Protein 4YII (pdb70)

Nearest PDB structures (foldseek):
  5a31-assembly1_Q  TM=1.007E+00  e=1.420E-31  Homo sapiens
  4yii-assembly1_U  TM=1.007E+00  e=2.100E-31  Homo sapiens
  5l9u-assembly1_U  TM=1.007E+00  e=2.727E-31  Homo sapiens
  1i7k-assembly2_B  TM=9.992E-01  e=3.816E-28  Homo sapiens
  2e2c-assembly1_A-2  TM=9.955E-01  e=8.834E-24  Spisula solidissima

CATH classification: 1.10.10.10

GO terms:
  GO:0005680 anaphase-promoting complex (C, IDA)
  GO:0141198 protein branched polyubiquitination (P, IDA)
  GO:0031145 anaphase-promoting complex-dependent catabolic process (P, IDA)
  GO:0070936 protein K48-linked ubiquitination (P, IDA)
  GO:0070979 protein K11-linked ubiquitination (P, IDA)
  GO:0005515 protein binding (F, IPI)
  GO:0005654 nucleoplasm (C, TAS)
  GO:0005829 cytosol (C, TAS)
  GO:0005654 nucleoplasm (C, IDA)

Structure (mmCIF, N/CA/C/O backbone):
data_4YII
#
_entry.id   4YII
#
_cell.length_a   133.113
_cell.length_b   33.188
_cell.length_c   51.963
_cell.angle_alpha   90.00
_cell.angle_beta   100.12
_cell.angle_gamma   90.00
#
_symmetry.space_group_name_H-M   'C 1 2 1'
#
loop_
_entity.id
_entity.type
_entity.pdbx_description
1 polymer 'Ubiquitin-conjugating enzyme E2 C'
2 polymer 'Anaphase-promoting complex subunit 2'
3 water water
#
loop_
_atom_site.group_PDB
_atom_site.id
_atom_site.type_symbol
_atom_site.label_atom_id
_atom_site.label_alt_id
_atom_site.label_comp_id
_atom_site.label_asym_id
_atom_site.label_entity_id
_atom_site.label_seq_id
_atom_site.pdbx_PDB_ins_code
_atom_site.Cartn_x
_atom_site.Cartn_y
_atom_site.Cartn_z
_atom_site.occupancy
_atom_site.B_iso_or_equiv
_atom_site.auth_seq_id
_atom_site.auth_comp_id
_atom_site.auth_asym_id
_atom_site.auth_atom_id
_atom_site.pdbx_PDB_model_num
ATOM 1 N N . GLY A 1 5 ? 30.592 11.307 -11.392 1.00 54.98 29 GLY U N 1
ATOM 2 C CA . GLY A 1 5 ? 30.969 12.108 -10.229 1.00 56.96 29 GLY U CA 1
ATOM 3 C C . GLY A 1 5 ? 31.483 11.316 -9.032 1.00 55.74 29 GLY U C 1
ATOM 4 O O . GLY A 1 5 ? 31.172 10.136 -8.888 1.00 53.45 29 GLY U O 1
ATOM 5 N N . PRO A 1 6 ? 32.283 11.957 -8.162 1.00 59.61 30 PRO U N 1
ATOM 6 C CA . PRO A 1 6 ? 32.872 11.336 -6.959 1.00 59.25 30 PRO U CA 1
ATOM 7 C C . PRO A 1 6 ? 31.839 10.983 -5.880 1.00 61.23 30 PRO U C 1
ATOM 8 O O . PRO A 1 6 ? 31.967 9.976 -5.157 1.00 56.32 30 PRO U O 1
ATOM 12 N N . VAL A 1 7 ? 30.826 11.832 -5.765 1.00 51.33 31 VAL U N 1
ATOM 13 C CA . VAL A 1 7 ? 29.784 11.619 -4.793 1.00 54.84 31 VAL U CA 1
ATOM 14 C C . VAL A 1 7 ? 28.893 10.495 -5.288 1.00 51.76 31 VAL U C 1
ATOM 15 O O . VAL A 1 7 ? 28.513 9.619 -4.524 1.00 47.97 31 VAL U O 1
ATOM 19 N N . GLY A 1 8 ? 28.589 10.500 -6.580 1.00 50.77 32 GLY U N 1
ATOM 20 C CA . GLY A 1 8 ? 27.839 9.406 -7.173 1.00 49.84 32 GLY U CA 1
ATOM 21 C C . GLY A 1 8 ? 28.601 8.088 -7.077 1.00 45.15 32 GLY U C 1
ATOM 22 O O . GLY A 1 8 ? 27.993 7.045 -6.848 1.00 38.93 32 GLY U O 1
ATOM 23 N N . LYS A 1 9 ? 29.923 8.135 -7.234 1.00 40.71 33 LYS U N 1
ATOM 24 C CA . LYS A 1 9 ? 30.766 6.939 -7.089 1.00 44.45 33 LYS U CA 1
ATOM 25 C C . LYS A 1 9 ? 30.659 6.377 -5.678 1.00 38.46 33 LYS U C 1
ATOM 26 O O . LYS A 1 9 ? 30.399 5.177 -5.474 1.00 34.95 33 LYS U O 1
ATOM 32 N N . ARG A 1 10 ? 30.880 7.267 -4.713 1.00 38.80 34 ARG U N 1
ATOM 33 C CA . ARG A 1 10 ? 30.643 6.980 -3.308 1.00 33.01 34 ARG U CA 1
ATOM 34 C C . ARG A 1 10 ? 29.264 6.344 -3.023 1.00 26.43 34 ARG U C 1
ATOM 35 O O . ARG A 1 10 ? 29.166 5.387 -2.267 1.00 30.82 34 ARG U O 1
ATOM 43 N N . LEU A 1 11 ? 28.205 6.868 -3.609 1.00 29.86 35 LEU U N 1
ATOM 44 C CA . LEU A 1 11 ? 26.865 6.340 -3.314 1.00 33.80 35 LEU U CA 1
ATOM 45 C C . LEU A 1 11 ? 26.642 4.986 -3.986 1.00 32.28 35 LEU U C 1
ATOM 46 O O . LEU A 1 11 ? 25.932 4.116 -3.473 1.00 28.01 35 LEU U O 1
ATOM 51 N N . GLN A 1 12 ? 27.265 4.793 -5.149 1.00 31.58 36 GLN U N 1
ATOM 52 C CA . GLN A 1 12 ? 27.277 3.474 -5.783 1.00 29.06 36 GLN U CA 1
ATOM 53 C C . GLN A 1 12 ? 27.948 2.421 -4.892 1.00 23.85 36 GLN U C 1
ATOM 54 O O . GLN A 1 12 ? 27.507 1.260 -4.793 1.00 26.32 36 GLN U O 1
ATOM 60 N N . GLN A 1 13 ? 29.064 2.829 -4.280 1.00 26.91 37 GLN U N 1
ATOM 61 C CA . GLN A 1 13 ? 29.772 1.956 -3.359 1.00 25.52 37 GLN U CA 1
ATOM 62 C C . GLN A 1 13 ? 28.960 1.691 -2.079 1.00 29.54 37 GLN U C 1
ATOM 63 O O . GLN A 1 13 ? 28.907 0.562 -1.616 1.00 31.22 37 GLN U O 1
ATOM 69 N N . GLU A 1 14 ? 28.34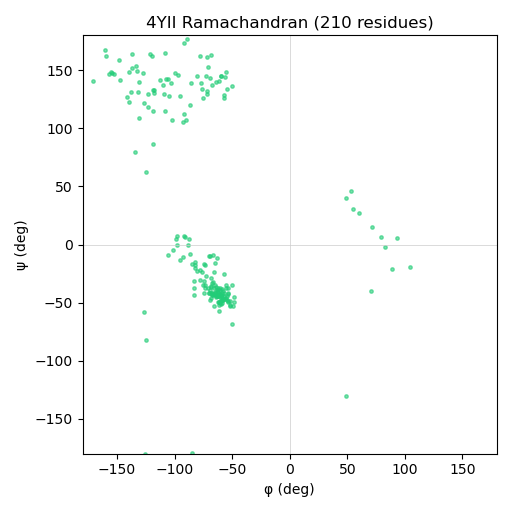6 2.727 -1.507 1.00 27.69 38 GLU U N 1
ATOM 70 C CA . GLU A 1 14 ? 27.458 2.536 -0.341 1.00 29.07 38 GLU U CA 1
ATOM 71 C C . GLU A 1 14 ? 26.312 1.553 -0.662 1.00 30.54 38 GLU U C 1
ATOM 72 O O . GLU A 1 14 ? 25.951 0.697 0.167 1.00 27.45 38 GLU U O 1
ATOM 78 N N . LEU A 1 15 ? 25.746 1.693 -1.857 1.00 26.33 39 LEU U N 1
ATOM 79 C CA . LEU A 1 15 ? 24.704 0.750 -2.290 1.00 28.77 39 LEU U CA 1
ATOM 80 C C . LEU A 1 15 ? 25.220 -0.692 -2.334 1.00 27.52 39 LEU U C 1
ATOM 81 O O . LEU A 1 15 ? 24.583 -1.609 -1.786 1.00 25.37 39 LEU U O 1
ATOM 86 N N . MET A 1 16 ? 26.357 -0.893 -3.014 1.00 25.97 40 MET U N 1
ATOM 87 C CA . MET A 1 16 ? 26.917 -2.242 -3.066 1.00 28.87 40 MET U CA 1
ATOM 88 C C . MET A 1 16 ? 27.247 -2.823 -1.699 1.00 29.69 40 MET U C 1
ATOM 89 O O . MET A 1 16 ? 26.957 -3.979 -1.450 1.00 29.14 40 MET U O 1
ATOM 94 N N . THR A 1 17 ? 27.877 -2.025 -0.829 1.00 27.06 41 THR U N 1
ATOM 95 C CA . THR A 1 17 ? 28.122 -2.433 0.546 1.00 30.48 41 THR U CA 1
ATOM 96 C C . THR A 1 17 ? 26.831 -2.878 1.261 1.00 29.31 41 THR U C 1
ATOM 97 O O . THR A 1 17 ? 26.767 -3.960 1.867 1.00 28.74 41 THR U O 1
ATOM 101 N N . LEU A 1 18 ? 25.786 -2.062 1.168 1.00 27.83 42 LEU U N 1
ATOM 102 C CA . LEU A 1 18 ? 24.519 -2.470 1.763 1.00 28.22 42 LEU U CA 1
ATOM 103 C C . LEU A 1 18 ? 23.965 -3.780 1.154 1.00 29.34 42 LEU U C 1
ATOM 104 O O . LEU A 1 18 ? 23.440 -4.641 1.873 1.00 31.24 42 LEU U O 1
ATOM 109 N N . MET A 1 19 ? 24.044 -3.921 -0.164 1.00 28.15 43 MET U N 1
ATOM 110 C CA . MET A 1 19 ? 23.566 -5.129 -0.844 1.00 28.64 43 MET U CA 1
ATOM 111 C C . MET A 1 19 ? 24.315 -6.369 -0.368 1.00 36.91 43 MET U C 1
ATOM 112 O O . MET A 1 19 ? 23.710 -7.435 -0.189 1.00 34.54 43 MET U O 1
ATOM 117 N N . MET A 1 20 ? 25.626 -6.219 -0.153 1.00 33.46 44 MET U N 1
ATOM 118 C CA . MET A 1 20 ? 26.456 -7.354 0.234 1.00 36.19 44 MET U CA 1
ATOM 119 C C . MET A 1 20 ? 26.380 -7.644 1.727 1.00 38.51 44 MET U C 1
ATOM 120 O O . MET A 1 20 ? 26.826 -8.702 2.170 1.00 41.09 44 MET U O 1
ATOM 125 N N . SER A 1 21 ? 25.861 -6.708 2.516 1.00 38.86 45 SER U N 1
ATOM 126 C CA . SER A 1 21 ? 25.979 -6.859 3.982 1.00 37.74 45 SER U CA 1
ATOM 127 C C . SER A 1 21 ? 24.979 -7.799 4.664 1.00 52.12 45 SER U C 1
ATOM 128 O O . SER A 1 21 ? 25.233 -8.280 5.768 1.00 49.16 45 SER U O 1
ATOM 131 N N . GLY A 1 22 ? 23.841 -8.039 4.020 1.00 46.70 46 GLY U N 1
ATOM 132 C CA . GLY A 1 22 ? 22.792 -8.882 4.577 1.00 53.17 46 GLY U CA 1
ATOM 133 C C . GLY A 1 22 ? 22.232 -8.554 5.958 1.00 62.39 46 GLY U C 1
ATOM 134 O O . GLY A 1 22 ? 21.808 -9.465 6.666 1.00 62.45 46 GLY U O 1
ATOM 135 N N . ASP A 1 23 ? 22.209 -7.278 6.349 1.00 58.68 47 ASP U N 1
ATOM 136 C CA . ASP A 1 23 ? 21.659 -6.887 7.650 1.00 55.20 47 ASP U CA 1
ATOM 137 C C . ASP A 1 23 ? 20.145 -7.113 7.692 1.00 55.64 47 ASP U C 1
ATOM 138 O O . ASP A 1 23 ? 19.436 -6.788 6.745 1.00 51.19 47 ASP U O 1
ATOM 143 N N . LYS A 1 24 ? 19.654 -7.651 8.804 1.00 49.95 48 LYS U N 1
ATOM 144 C CA . LYS A 1 24 ? 18.254 -8.046 8.909 1.00 47.41 48 LYS U CA 1
ATOM 145 C C . LYS A 1 24 ? 17.313 -6.850 9.103 1.00 41.97 48 LYS U C 1
ATOM 146 O O . LYS A 1 24 ? 17.558 -5.966 9.937 1.00 43.44 48 LYS U O 1
ATOM 148 N N . GLY A 1 25 ? 16.226 -6.827 8.343 1.00 35.65 49 GLY U N 1
ATOM 149 C CA . GLY A 1 25 ? 15.192 -5.834 8.578 1.00 38.70 49 GLY U CA 1
ATOM 150 C C . GLY A 1 25 ? 15.532 -4.410 8.189 1.00 33.05 49 GLY U C 1
ATOM 151 O O . GLY A 1 25 ? 14.872 -3.455 8.637 1.00 32.31 49 GLY U O 1
ATOM 152 N N . ILE A 1 26 ? 16.589 -4.242 7.395 1.00 29.03 50 ILE U N 1
ATOM 153 C CA . ILE A 1 26 ? 16.848 -2.939 6.826 1.00 26.20 50 ILE U CA 1
ATOM 154 C C . ILE A 1 26 ? 17.118 -3.142 5.351 1.00 29.33 50 ILE U C 1
ATOM 155 O O . ILE A 1 26 ? 17.632 -4.197 4.931 1.00 29.10 50 ILE U O 1
ATOM 160 N N . SER A 1 27 ? 16.751 -2.137 4.561 1.00 25.17 51 SER U N 1
ATOM 161 C CA . SER A 1 27 ? 17.023 -2.149 3.121 1.00 21.54 51 SER U CA 1
ATOM 162 C C . SER A 1 27 ? 16.950 -0.708 2.617 1.00 24.19 51 SER U C 1
ATOM 163 O O . SER A 1 27 ? 16.398 0.164 3.277 1.00 27.00 51 SER U O 1
ATOM 166 N N . ALA A 1 28 ? 17.516 -0.445 1.443 1.00 22.24 52 ALA U N 1
ATOM 167 C CA . ALA A 1 28 ? 17.291 0.841 0.806 1.00 24.60 52 ALA U CA 1
ATOM 168 C C . ALA A 1 28 ? 17.616 0.713 -0.672 1.00 26.63 52 ALA U C 1
ATOM 169 O O . ALA A 1 28 ? 18.266 -0.245 -1.079 1.00 25.12 52 ALA U O 1
ATOM 171 N N . PHE A 1 29 ? 17.236 1.701 -1.458 1.00 24.26 53 PHE U N 1
ATOM 172 C CA . PHE A 1 29 ? 17.576 1.655 -2.894 1.00 24.49 53 PHE U CA 1
ATOM 173 C C . PHE A 1 29 ? 17.233 2.986 -3.495 1.00 24.01 53 PHE U C 1
ATOM 174 O O . PHE A 1 29 ? 16.250 3.597 -3.119 1.00 27.97 53 PHE U O 1
ATOM 182 N N . PRO A 1 30 ? 18.094 3.464 -4.414 1.00 27.02 54 PRO U N 1
ATOM 183 C CA . PRO A 1 30 ? 17.849 4.693 -5.164 1.00 24.34 54 PRO U CA 1
ATOM 184 C C . PRO A 1 30 ? 16.464 4.675 -5.773 1.00 28.59 54 PRO U C 1
ATOM 185 O O . PRO A 1 30 ? 16.000 3.664 -6.308 1.00 26.87 54 PRO U O 1
ATOM 189 N N . GLU A 1 31 ? 15.795 5.807 -5.662 1.00 34.05 55 GLU U N 1
ATOM 190 C CA . GLU A 1 31 ? 14.409 5.867 -6.070 1.00 48.04 55 GLU U CA 1
ATOM 191 C C . GLU A 1 31 ? 14.444 6.301 -7.495 1.00 56.85 55 GLU U C 1
ATOM 192 O O . GLU A 1 31 ? 14.816 7.440 -7.780 1.00 64.36 55 GLU U O 1
ATOM 198 N N . SER A 1 32 ? 14.059 5.392 -8.385 1.00 61.38 56 SER U N 1
ATOM 199 C CA . SER A 1 32 ? 14.129 5.635 -9.822 1.00 72.05 56 SER U CA 1
ATOM 200 C C . SER A 1 32 ? 15.485 6.176 -10.287 1.00 72.73 56 SER U C 1
ATOM 201 O O . SER A 1 32 ? 16.557 5.633 -9.953 1.00 68.61 56 SER U O 1
ATOM 204 N N . ASP A 1 33 ? 15.423 7.257 -11.057 1.00 66.15 57 ASP U N 1
ATOM 205 C CA . ASP A 1 33 ? 16.609 7.815 -11.704 1.00 70.55 57 ASP U CA 1
ATOM 206 C C . ASP A 1 33 ? 17.808 8.034 -10.785 1.00 66.39 57 ASP U C 1
ATOM 207 O O . ASP A 1 33 ? 18.820 7.342 -10.913 1.00 68.02 57 ASP U O 1
ATOM 209 N N . ASN A 1 34 ? 17.699 8.991 -9.864 1.00 66.40 58 ASN U N 1
ATOM 210 C CA . ASN A 1 34 ? 18.898 9.498 -9.198 1.00 56.99 58 ASN U CA 1
ATOM 211 C C . ASN A 1 34 ? 19.520 8.647 -8.095 1.00 50.10 58 ASN U C 1
ATOM 212 O O . ASN A 1 34 ? 18.838 8.069 -7.248 1.00 56.23 58 ASN U O 1
ATOM 217 N N . LEU A 1 35 ? 20.843 8.609 -8.127 1.00 42.65 59 LEU U N 1
ATOM 218 C CA . LEU A 1 35 ? 21.607 8.137 -7.011 1.00 43.60 59 LEU U CA 1
ATOM 219 C C . LEU A 1 35 ? 21.403 9.041 -5.787 1.00 34.17 59 LEU U C 1
ATOM 220 O O . LEU A 1 35 ? 21.860 8.704 -4.691 1.00 37.89 59 LEU U O 1
ATOM 225 N N . PHE A 1 36 ? 20.780 10.206 -5.987 1.00 34.37 60 PHE U N 1
ATOM 226 C CA . PHE A 1 36 ? 20.702 11.220 -4.935 1.00 37.26 60 PHE U CA 1
ATOM 227 C C . PHE A 1 36 ? 19.399 11.249 -4.137 1.00 33.28 60 PHE U C 1
ATOM 228 O O . PHE A 1 36 ? 19.213 12.091 -3.279 1.00 33.60 60 PHE U O 1
ATOM 236 N N . LYS A 1 37 ? 18.478 10.375 -4.474 1.00 32.87 61 LYS U N 1
ATOM 237 C CA . LYS A 1 37 ? 17.298 10.177 -3.621 1.00 36.80 61 LYS U CA 1
ATOM 238 C C . LYS A 1 37 ? 16.971 8.709 -3.547 1.00 35.33 61 LYS U C 1
ATOM 239 O O . LYS A 1 37 ? 16.700 8.076 -4.575 1.00 33.10 61 LYS U O 1
ATOM 245 N N . TRP A 1 38 ? 16.939 8.171 -2.333 1.00 30.16 62 TRP U N 1
ATOM 246 C CA . TRP A 1 38 ? 16.648 6.764 -2.146 1.00 28.44 62 TRP U CA 1
ATOM 247 C C . TRP A 1 38 ? 15.389 6.569 -1.293 1.00 31.22 62 TRP U C 1
ATOM 248 O O . TRP A 1 38 ? 14.946 7.479 -0.584 1.00 30.27 62 TRP U O 1
ATOM 259 N N . VAL A 1 39 ? 14.832 5.375 -1.374 1.00 24.50 63 VAL U N 1
ATOM 260 C CA . VAL A 1 39 ? 13.826 4.918 -0.404 1.00 21.69 63 VAL U CA 1
ATOM 261 C C . VAL A 1 39 ? 14.436 3.849 0.463 1.00 34.94 63 VAL U C 1
ATOM 262 O O . VAL A 1 39 ? 15.061 2.936 -0.082 1.00 29.57 63 VAL U O 1
ATOM 266 N N . GLY A 1 40 ? 14.320 3.979 1.800 1.00 28.21 64 GLY U N 1
ATOM 267 C CA . GLY A 1 40 ? 14.666 2.892 2.687 1.00 26.93 64 GLY U CA 1
ATOM 268 C C . GLY A 1 40 ? 13.476 2.206 3.356 1.00 25.33 64 GLY U C 1
ATOM 269 O O . GLY A 1 40 ? 12.401 2.751 3.440 1.00 27.12 64 GLY U O 1
ATOM 270 N N . THR A 1 41 ? 13.727 1.040 3.918 1.00 25.15 65 THR U N 1
ATOM 271 C CA . THR A 1 41 ? 12.741 0.271 4.619 1.00 23.42 65 THR U CA 1
ATOM 272 C C . THR A 1 41 ? 13.390 -0.267 5.863 1.00 26.22 65 THR U C 1
ATOM 273 O O . THR A 1 41 ? 14.494 -0.817 5.821 1.00 30.19 65 THR U O 1
ATOM 277 N N . ILE A 1 42 ? 12.704 -0.083 6.984 1.00 27.23 66 ILE U N 1
ATOM 278 C CA . ILE A 1 42 ? 13.200 -0.540 8.258 1.00 26.73 66 ILE U CA 1
ATOM 279 C C . ILE A 1 42 ? 12.060 -1.280 8.945 1.00 31.77 66 ILE U C 1
ATOM 280 O O . ILE A 1 42 ? 10.925 -0.775 8.982 1.00 26.48 66 ILE U O 1
ATOM 285 N N . HIS A 1 43 ? 12.373 -2.478 9.437 1.00 28.71 67 HIS U N 1
ATOM 286 C CA . HIS A 1 43 ? 11.458 -3.312 10.214 1.00 32.43 67 HIS U CA 1
ATOM 287 C C . HIS A 1 43 ? 11.869 -3.200 11.673 1.00 35.82 67 HIS U C 1
ATOM 288 O O . HIS A 1 43 ? 13.058 -3.213 12.000 1.00 33.36 67 HIS U O 1
ATOM 295 N N . GLY A 1 44 ? 10.882 -3.102 12.544 1.00 31.60 68 GLY U N 1
ATOM 296 C CA . GLY A 1 44 ? 11.141 -3.067 13.979 1.00 34.43 68 GLY U CA 1
ATOM 297 C C . GLY A 1 44 ? 11.814 -4.360 14.382 1.00 40.43 68 GLY U C 1
ATOM 298 O O . GLY A 1 44 ? 11.452 -5.431 13.884 1.00 35.96 68 GLY U O 1
ATOM 299 N N . ALA A 1 45 ? 12.786 -4.262 15.281 1.00 38.82 69 ALA U N 1
ATOM 300 C CA . ALA A 1 45 ? 13.456 -5.457 15.824 1.00 50.32 69 ALA U CA 1
ATOM 301 C C . ALA A 1 45 ? 12.593 -6.329 16.743 1.00 43.58 69 ALA U C 1
ATOM 302 O O . ALA A 1 45 ? 11.772 -5.834 17.536 1.00 39.05 69 ALA U O 1
ATOM 304 N N . ALA A 1 46 ? 12.796 -7.641 16.642 1.00 49.94 70 ALA U N 1
ATOM 305 C CA . ALA A 1 46 ? 12.090 -8.590 17.502 1.00 54.61 70 ALA U CA 1
ATOM 306 C C . ALA A 1 46 ? 12.353 -8.227 18.960 1.00 48.72 70 ALA U C 1
ATOM 307 O O . ALA A 1 46 ? 13.439 -7.736 19.303 1.00 49.62 70 ALA U O 1
ATOM 309 N N . GLY A 1 47 ? 11.340 -8.416 19.797 1.00 49.82 71 GLY U N 1
ATOM 310 C CA . GLY A 1 47 ? 11.426 -8.040 21.187 1.00 49.89 71 GLY U CA 1
ATOM 311 C C . GLY A 1 47 ? 10.999 -6.612 21.466 1.00 52.35 71 GLY U C 1
ATOM 312 O O . GLY A 1 47 ? 10.668 -6.278 22.606 1.00 56.75 71 GLY U O 1
ATOM 313 N N . THR A 1 48 ? 11.008 -5.748 20.453 1.00 46.11 72 THR U N 1
ATOM 314 C CA . THR A 1 48 ? 10.602 -4.372 20.708 1.00 40.27 72 THR U CA 1
ATOM 315 C C . THR A 1 48 ? 9.094 -4.202 20.438 1.00 38.12 72 THR U C 1
ATOM 316 O O . THR A 1 48 ? 8.455 -5.088 19.857 1.00 37.44 72 THR U O 1
ATOM 320 N N . VAL A 1 49 ? 8.548 -3.034 20.760 1.00 31.13 73 VAL U N 1
ATOM 321 C CA . VAL A 1 49 ? 7.118 -2.808 20.524 1.00 35.72 73 VAL U CA 1
ATOM 322 C C . VAL A 1 49 ? 6.850 -2.627 19.016 1.00 30.84 73 VAL U C 1
ATOM 323 O O . VAL A 1 49 ? 5.709 -2.733 18.569 1.00 30.40 73 VAL U O 1
ATOM 327 N N . TYR A 1 50 ? 7.901 -2.345 18.254 1.00 27.70 74 TYR U N 1
ATOM 328 C CA . TYR A 1 50 ? 7.807 -2.153 16.801 1.00 26.50 74 TYR U CA 1
ATOM 329 C C . TYR A 1 50 ? 7.945 -3.457 16.010 1.00 34.77 74 TYR U C 1
ATOM 330 O O . TYR A 1 50 ? 8.014 -3.434 14.785 1.00 33.20 74 TYR U O 1
ATOM 339 N N . GLU A 1 51 ? 8.024 -4.592 16.687 1.00 32.87 75 GLU U N 1
ATOM 340 C CA . GLU A 1 51 ? 8.163 -5.820 15.941 1.00 45.46 75 GLU U CA 1
ATOM 341 C C . GLU A 1 51 ? 6.894 -6.022 15.106 1.00 34.42 75 GLU U C 1
ATOM 342 O O . GLU A 1 51 ? 5.791 -5.735 15.553 1.00 48.61 75 GLU U O 1
ATOM 348 N N . ASP A 1 52 ? 7.076 -6.484 13.877 1.00 51.04 76 ASP U N 1
ATOM 349 C CA . ASP A 1 52 ? 5.949 -6.694 12.983 1.00 42.83 76 ASP U CA 1
ATOM 350 C C . ASP A 1 52 ? 5.527 -5.417 12.286 1.00 38.73 76 ASP U C 1
ATOM 351 O O . ASP A 1 52 ? 4.578 -5.453 11.525 1.00 38.15 76 ASP U O 1
ATOM 356 N N . LEU A 1 53 ? 6.158 -4.278 12.581 1.00 33.03 77 LEU U N 1
ATOM 357 C CA . LEU A 1 53 ? 5.840 -3.053 11.822 1.00 26.37 77 LEU U CA 1
ATOM 358 C C . LEU A 1 53 ? 6.951 -2.667 10.871 1.00 34.55 77 LEU U C 1
ATOM 359 O O . LEU A 1 53 ? 8.132 -2.786 11.185 1.00 33.09 77 LEU U O 1
ATOM 364 N N . ARG A 1 54 ? 6.585 -2.172 9.707 1.00 26.32 78 ARG U N 1
ATOM 365 C CA . ARG A 1 54 ? 7.647 -1.710 8.812 1.00 30.40 78 ARG U CA 1
ATOM 366 C C . ARG A 1 54 ? 7.404 -0.296 8.339 1.00 32.01 78 ARG U C 1
ATOM 367 O O . ARG A 1 54 ? 6.266 0.126 8.212 1.00 29.36 78 ARG U O 1
ATOM 375 N N . TYR A 1 55 ? 8.493 0.444 8.117 1.00 25.00 79 TYR U N 1
ATOM 376 C CA . TYR A 1 55 ? 8.409 1.866 7.801 1.00 24.85 79 TYR U CA 1
ATOM 377 C C . TYR A 1 55 ? 9.262 2.124 6.579 1.00 26.79 79 TYR U C 1
ATOM 378 O O . TYR A 1 55 ? 10.378 1.597 6.502 1.00 26.76 79 TYR U O 1
ATOM 387 N N . LYS A 1 56 ? 8.753 2.976 5.685 1.00 23.64 80 LYS U N 1
ATOM 388 C CA . LYS A 1 56 ? 9.509 3.488 4.530 1.00 22.09 80 LYS U CA 1
ATOM 389 C C . LYS A 1 56 ? 10.070 4.854 4.920 1.00 28.43 80 LYS U C 1
ATOM 390 O O . LYS A 1 56 ? 9.437 5.621 5.645 1.00 28.88 80 LYS U O 1
ATOM 396 N N . LEU A 1 57 ? 11.254 5.170 4.420 1.00 28.22 81 LEU U N 1
ATOM 397 C CA . LEU A 1 57 ? 11.919 6.423 4.711 1.00 29.04 81 LEU U CA 1
ATOM 398 C C . LEU A 1 57 ? 12.436 6.991 3.391 1.00 30.50 81 LEU U C 1
ATOM 399 O O . LEU A 1 57 ? 12.665 6.238 2.466 1.00 27.28 81 LEU U O 1
ATOM 404 N N . SER A 1 58 ? 12.592 8.308 3.315 1.00 26.22 82 SER U N 1
ATOM 405 C CA . SER A 1 58 ? 13.262 8.909 2.167 1.00 26.80 82 SER U CA 1
ATOM 406 C C . SER A 1 58 ? 14.628 9.338 2.642 1.00 28.79 82 SER U C 1
ATOM 407 O O . SER A 1 58 ? 14.784 9.772 3.786 1.00 30.84 82 SER U O 1
ATOM 410 N N . LEU A 1 59 ? 15.622 9.179 1.758 1.00 29.08 83 LEU U N 1
ATOM 411 C CA . LEU A 1 59 ? 16.976 9.669 2.029 1.00 29.08 83 LEU U CA 1
ATOM 412 C C . LEU A 1 59 ? 17.398 10.556 0.853 1.00 37.06 83 LEU U C 1
ATOM 413 O O . LEU A 1 59 ? 17.403 10.110 -0.290 1.00 31.94 83 LEU U O 1
ATOM 418 N N . GLU A 1 60 ? 17.732 11.813 1.125 1.00 37.78 84 GLU U N 1
ATOM 419 C CA . GLU A 1 60 ? 18.098 12.721 0.038 1.00 38.07 84 GLU U CA 1
ATOM 420 C C . GLU A 1 60 ? 19.522 13.167 0.283 1.00 35.46 84 GLU U C 1
ATOM 421 O O . GLU A 1 60 ? 19.845 13.509 1.397 1.00 35.70 84 GLU U O 1
ATOM 427 N N . PHE A 1 61 ? 20.372 13.132 -0.753 1.00 36.20 85 PHE U N 1
ATOM 428 C CA . PHE A 1 61 ? 21.796 13.448 -0.581 1.00 38.49 85 PHE U CA 1
ATOM 429 C C . PHE A 1 61 ? 22.099 14.813 -1.227 1.00 36.21 85 PHE U C 1
ATOM 430 O O . PHE A 1 61 ? 21.922 14.999 -2.433 1.00 36.76 85 PHE U O 1
ATOM 438 N N . PRO A 1 62 ? 22.469 15.786 -0.397 1.00 43.00 86 PRO U N 1
ATOM 439 C CA . PRO A 1 62 ? 22.610 17.184 -0.808 1.00 49.73 86 PRO U CA 1
ATOM 440 C C . PRO A 1 62 ? 23.917 17.426 -1.559 1.00 50.13 86 PRO U C 1
ATOM 441 O O . PRO A 1 62 ? 24.836 16.593 -1.483 1.00 41.94 86 PRO U O 1
ATOM 445 N N . SER A 1 63 ? 23.999 18.536 -2.289 1.00 43.16 87 SER U N 1
ATOM 446 C CA . SER A 1 63 ? 25.306 18.987 -2.759 1.00 53.95 87 SER U CA 1
ATOM 447 C C . SER A 1 63 ? 26.171 19.098 -1.502 1.00 47.07 87 SER U C 1
ATOM 448 O O . SER A 1 63 ? 25.738 19.632 -0.476 1.00 42.99 87 SER U O 1
ATOM 451 N N . GLY A 1 64 ? 27.385 18.571 -1.569 1.00 58.06 88 GLY U N 1
ATOM 452 C CA . GLY A 1 64 ? 28.250 18.615 -0.409 1.00 51.07 88 GLY U CA 1
ATOM 453 C C . GLY A 1 64 ? 28.381 17.299 0.322 1.00 53.82 88 GLY U C 1
ATOM 454 O O . GLY A 1 64 ? 29.341 17.118 1.082 1.00 52.98 88 GLY U O 1
ATOM 455 N N . TYR A 1 65 ? 27.436 16.381 0.096 1.00 54.33 89 TYR U N 1
ATOM 456 C CA . TYR A 1 65 ? 27.541 15.039 0.653 1.00 47.62 89 TYR U CA 1
ATOM 457 C C . TYR A 1 65 ? 28.876 14.515 0.184 1.00 51.68 89 TYR U C 1
ATOM 458 O O . TYR A 1 65 ? 29.303 14.857 -0.917 1.00 45.02 89 TYR U O 1
ATOM 467 N N . PRO A 1 66 ? 29.548 13.662 0.979 1.00 46.83 90 PRO U N 1
ATOM 468 C CA . PRO A 1 66 ? 29.420 13.090 2.318 1.00 39.03 90 PRO U CA 1
ATOM 469 C C . PRO A 1 66 ? 29.623 14.060 3.485 1.00 38.39 90 PRO U C 1
ATOM 470 O O . PRO A 1 66 ? 29.541 13.586 4.615 1.00 43.65 90 PRO U O 1
ATOM 474 N N . TYR A 1 67 ? 30.088 15.288 3.254 1.00 35.29 91 TYR U N 1
ATOM 475 C CA . TYR A 1 67 ? 30.380 16.208 4.361 1.00 40.10 91 TYR U CA 1
ATOM 476 C C . TYR A 1 67 ? 29.142 16.859 4.940 1.00 39.83 91 TYR U C 1
ATOM 477 O O . TYR A 1 67 ? 29.097 17.175 6.130 1.00 40.42 91 TYR U O 1
ATOM 486 N N . ASN A 1 68 ? 28.143 17.055 4.085 1.00 45.93 92 ASN U N 1
ATOM 487 C CA . ASN A 1 68 ? 26.824 17.494 4.527 1.00 43.52 92 ASN U CA 1
ATOM 488 C C . ASN A 1 68 ? 25.946 16.274 4.703 1.00 38.34 92 ASN U C 1
ATOM 489 O O . ASN A 1 68 ? 25.818 15.462 3.785 1.00 36.91 92 ASN U O 1
ATOM 494 N N . ALA A 1 69 ? 25.328 16.159 5.872 1.00 38.87 93 ALA U N 1
ATOM 495 C CA . ALA A 1 69 ? 24.508 14.996 6.208 1.00 40.51 93 ALA U CA 1
ATOM 496 C C . ALA A 1 69 ? 23.335 14.817 5.240 1.00 34.22 93 ALA U C 1
ATOM 497 O O . ALA A 1 69 ? 22.731 15.800 4.783 1.00 35.43 93 ALA U O 1
ATOM 499 N N . PRO A 1 70 ? 22.973 13.556 4.944 1.00 36.15 94 PRO U N 1
ATOM 500 C CA . PRO A 1 70 ? 21.768 13.394 4.107 1.00 41.93 94 PRO U CA 1
ATOM 501 C C . PRO A 1 70 ? 20.499 13.757 4.876 1.00 35.44 94 PRO U C 1
ATOM 502 O O . PRO A 1 70 ? 20.496 13.620 6.076 1.00 34.93 94 PRO U O 1
ATOM 506 N N . THR A 1 71 ? 19.450 14.198 4.189 1.00 37.03 95 THR U N 1
ATOM 507 C CA . THR A 1 71 ? 18.166 14.446 4.839 1.00 40.51 95 THR U CA 1
ATOM 508 C C . THR A 1 71 ? 17.386 13.139 4.846 1.00 39.00 95 THR U C 1
ATOM 509 O O . THR A 1 71 ? 17.109 12.579 3.786 1.00 32.94 95 THR U O 1
ATOM 513 N N . VAL A 1 72 ? 17.046 12.646 6.039 1.00 37.92 96 VAL U N 1
ATOM 514 C CA . VAL A 1 72 ? 16.333 11.374 6.161 1.00 34.78 96 VAL U CA 1
ATOM 515 C C . VAL A 1 72 ? 15.026 11.595 6.919 1.00 40.84 96 VAL U C 1
ATOM 516 O O . VAL A 1 72 ? 15.026 12.219 7.975 1.00 38.14 96 VAL U O 1
ATOM 520 N N . LYS A 1 73 ? 13.916 11.113 6.366 1.00 32.46 97 LYS U N 1
ATOM 521 C CA . LYS A 1 73 ? 12.623 11.373 6.986 1.00 35.99 97 LYS U CA 1
ATOM 522 C C . LYS A 1 73 ? 11.794 10.110 6.892 1.00 32.05 97 LYS U C 1
ATOM 523 O O . LYS A 1 73 ? 11.909 9.374 5.917 1.00 30.30 97 LYS U O 1
ATOM 529 N N . PHE A 1 74 ? 10.921 9.862 7.863 1.00 28.42 98 PHE U N 1
ATOM 530 C CA . PHE A 1 74 ? 9.959 8.783 7.674 1.00 23.03 98 PHE U CA 1
ATOM 531 C C . PHE A 1 74 ? 8.928 9.210 6.653 1.00 31.01 98 PHE U C 1
ATOM 532 O O . PHE A 1 74 ? 8.389 10.299 6.748 1.00 39.68 98 PHE U O 1
ATOM 540 N N . LEU A 1 75 ? 8.689 8.366 5.655 1.00 31.73 99 LEU U N 1
ATOM 541 C CA . LEU A 1 75 ? 7.538 8.478 4.773 1.00 38.06 99 LEU U CA 1
ATOM 542 C C . LEU A 1 75 ? 6.294 7.836 5.412 1.00 39.74 99 LEU U C 1
ATOM 543 O O . LEU A 1 75 ? 5.196 8.386 5.343 1.00 38.24 99 LEU U O 1
ATOM 548 N N . THR A 1 76 ? 6.478 6.663 6.013 1.00 29.62 100 THR U N 1
ATOM 549 C CA . THR A 1 76 ? 5.406 6.015 6.788 1.00 31.60 100 THR U CA 1
ATOM 550 C C . THR A 1 76 ? 5.315 6.783 8.107 1.00 32.62 100 THR U C 1
ATOM 551 O O . THR A 1 76 ? 6.327 6.952 8.782 1.00 32.97 100 THR U O 1
ATOM 555 N N . PRO A 1 77 ? 4.113 7.275 8.471 1.00 35.66 101 PRO U N 1
ATOM 556 C CA . PRO A 1 77 ? 3.943 7.996 9.746 1.00 37.30 101 PRO U CA 1
ATOM 557 C C . PRO A 1 77 ? 4.396 7.081 10.867 1.00 33.29 101 PRO U C 1
ATOM 558 O O . PRO A 1 77 ? 4.034 5.909 10.903 1.00 32.53 101 PRO U O 1
ATOM 562 N N . CYS A 1 78 ? 5.262 7.598 11.719 1.00 30.50 102 CYS U N 1
ATOM 563 C CA . CYS A 1 78 ? 5.913 6.787 12.722 1.00 29.28 102 CYS U CA 1
ATOM 564 C C . CYS A 1 78 ? 5.613 7.411 14.082 1.00 32.72 102 CYS U C 1
ATOM 565 O O . CYS A 1 78 ? 6.059 8.532 14.362 1.00 34.99 102 CYS U O 1
ATOM 568 N N . TYR A 1 79 ? 4.935 6.662 14.947 1.00 27.58 103 TYR U N 1
ATOM 569 C CA . TYR A 1 79 ? 4.663 7.179 16.305 1.00 26.46 103 TYR U CA 1
ATOM 570 C C . TYR A 1 79 ? 5.849 6.748 17.194 1.00 23.85 103 TYR U C 1
ATOM 571 O O . TYR A 1 79 ? 6.069 5.557 17.455 1.00 25.43 103 TYR U O 1
ATOM 580 N N . HIS A 1 80 ? 6.696 7.727 17.555 1.00 24.34 104 HIS U N 1
ATOM 581 C CA . HIS A 1 80 ? 7.931 7.463 18.288 1.00 26.95 104 HIS U CA 1
ATOM 582 C C . HIS A 1 80 ? 8.310 8.735 19.055 1.00 30.97 104 HIS U C 1
ATOM 583 O O . HIS A 1 80 ? 8.073 9.823 18.538 1.00 29.17 104 HIS U O 1
ATOM 590 N N . PRO A 1 81 ? 8.950 8.615 20.230 1.00 29.00 105 PRO U N 1
ATOM 591 C CA . PRO A 1 81 ? 9.385 9.824 20.956 1.00 39.00 105 PRO U CA 1
ATOM 592 C C . PRO A 1 81 ? 10.246 10.808 20.134 1.00 34.28 105 PRO U C 1
ATOM 593 O O . PRO A 1 81 ? 10.146 12.024 20.300 1.00 34.54 105 PRO U O 1
ATOM 597 N N . ASN A 1 82 ? 11.108 10.263 19.279 1.00 32.58 106 ASN U N 1
ATOM 598 C CA . ASN A 1 82 ? 12.118 11.037 18.548 1.00 33.06 106 ASN U CA 1
ATOM 599 C C . ASN A 1 82 ? 11.762 11.430 17.126 1.00 38.12 106 ASN U C 1
ATOM 600 O O . ASN A 1 82 ? 12.627 11.855 16.335 1.00 36.01 106 ASN U O 1
ATOM 605 N N . VAL A 1 83 ? 10.525 11.159 16.755 1.00 32.13 107 VAL U N 1
ATOM 606 C CA . VAL A 1 83 ? 10.037 11.474 15.416 1.00 33.23 107 VAL U CA 1
ATOM 607 C C . VAL A 1 83 ? 8.890 12.466 15.467 1.00 37.99 107 VAL U C 1
ATOM 608 O O . VAL A 1 83 ? 7.935 12.321 16.285 1.00 35.54 107 VAL U O 1
ATOM 612 N N . ASP A 1 84 ? 8.974 13.495 14.625 1.00 32.59 108 ASP U N 1
ATOM 613 C CA . ASP A 1 84 ? 7.875 14.467 14.557 1.00 36.62 108 ASP U CA 1
ATOM 614 C C . ASP A 1 84 ? 6.798 14.100 13.539 1.00 44.64 108 ASP U C 1
ATOM 615 O O . ASP A 1 84 ? 6.909 13.085 12.827 1.00 37.94 108 ASP U O 1
ATOM 620 N N . THR A 1 85 ? 5.743 14.914 13.481 1.00 35.16 109 THR U N 1
ATOM 621 C CA . THR A 1 85 ? 4.620 14.589 12.596 1.00 37.75 109 THR U CA 1
ATOM 622 C C . THR A 1 85 ? 4.983 14.635 11.115 1.00 43.44 109 THR U C 1
ATOM 623 O O . THR A 1 85 ? 4.310 14.015 10.278 1.00 48.56 109 THR U O 1
ATOM 627 N N . GLN A 1 86 ? 6.029 15.386 10.785 1.00 49.64 110 GLN U N 1
ATOM 628 C CA . GLN A 1 86 ? 6.417 15.569 9.390 1.00 51.15 110 GLN U CA 1
ATOM 629 C C . GLN A 1 86 ? 7.385 14.467 8.941 1.00 46.00 110 GLN U C 1
ATOM 630 O O . GLN A 1 86 ? 7.814 14.439 7.792 1.00 46.62 110 GLN U O 1
ATOM 636 N N . GLY A 1 87 ? 7.720 13.564 9.860 1.00 45.48 111 GLY U N 1
ATOM 637 C CA . GLY A 1 87 ? 8.640 12.474 9.573 1.00 37.45 111 GLY U CA 1
ATOM 638 C C . GLY A 1 87 ? 10.085 12.787 9.925 1.00 37.39 111 GLY U C 1
ATOM 639 O O . GLY A 1 87 ? 10.977 11.969 9.642 1.00 34.09 111 GLY U O 1
ATOM 640 N N . ASN A 1 88 ? 10.331 13.949 10.543 1.00 33.10 112 ASN U N 1
ATOM 641 C CA . ASN A 1 88 ? 11.699 14.331 10.915 1.00 36.29 112 ASN U CA 1
ATOM 642 C C . ASN A 1 88 ? 12.187 13.518 12.091 1.00 36.97 112 ASN U C 1
ATOM 643 O O . ASN A 1 88 ? 11.404 13.199 12.957 1.00 38.92 112 ASN U O 1
ATOM 648 N N . ILE A 1 89 ? 13.477 13.190 12.131 1.00 34.50 113 ILE U N 1
ATOM 649 C CA . ILE A 1 89 ? 14.016 12.331 13.164 1.00 33.03 113 ILE U CA 1
ATOM 650 C C . ILE A 1 89 ? 15.041 13.101 13.968 1.00 47.07 113 ILE U C 1
ATOM 651 O O . ILE A 1 89 ? 15.937 13.707 13.378 1.00 42.23 113 ILE U O 1
ATOM 656 N N . CYS A 1 90 ? 14.950 13.072 15.301 1.00 33.90 114 CYS U N 1
ATOM 657 C CA . CYS A 1 90 ? 16.002 13.671 16.078 1.00 39.13 114 CYS U CA 1
ATOM 658 C C . CYS A 1 90 ? 16.964 12.523 16.373 1.00 42.46 114 CYS U C 1
ATOM 659 O O . CYS A 1 90 ? 16.745 11.699 17.231 1.00 38.65 114 CYS U O 1
ATOM 662 N N . LEU A 1 91 ? 18.094 12.520 15.680 1.00 41.85 115 LEU U N 1
ATOM 663 C CA . LEU A 1 91 ? 19.081 11.459 15.833 1.00 29.03 115 LEU U CA 1
ATOM 664 C C . LEU A 1 91 ? 20.430 12.203 15.750 1.00 42.80 115 LEU U C 1
ATOM 665 O O . LEU A 1 91 ? 20.676 12.943 14.784 1.00 42.59 115 LEU U O 1
ATOM 670 N N . ASP A 1 92 ? 21.296 12.002 16.736 1.00 37.11 116 ASP U N 1
ATOM 671 C CA . ASP A 1 92 ? 22.547 12.769 16.824 1.00 38.91 116 ASP U CA 1
ATOM 672 C C . ASP A 1 92 ? 23.386 12.659 15.543 1.00 40.37 116 ASP U C 1
ATOM 673 O O . ASP A 1 92 ? 23.878 13.669 15.004 1.00 40.05 116 ASP U O 1
ATOM 678 N N . ILE A 1 93 ? 23.539 11.438 15.040 1.00 41.07 117 ILE U N 1
ATOM 679 C CA . ILE A 1 93 ? 24.405 11.243 13.863 1.00 41.77 117 ILE U CA 1
ATOM 680 C C . ILE A 1 93 ? 23.891 11.927 12.589 1.00 42.71 117 ILE U C 1
ATOM 681 O O . ILE A 1 93 ? 24.629 12.094 11.619 1.00 43.40 117 ILE U O 1
ATOM 686 N N . LEU A 1 94 ? 22.629 12.316 12.563 1.00 34.62 118 LEU U N 1
ATOM 687 C CA . LEU A 1 94 ? 22.142 13.066 11.416 1.00 42.69 118 LEU U CA 1
ATOM 688 C C . LEU A 1 94 ? 22.362 14.578 11.531 1.00 43.63 118 LEU U C 1
ATOM 689 O O . LEU A 1 94 ? 22.085 15.313 10.587 1.00 52.12 118 LEU U O 1
ATOM 694 N N . LYS A 1 95 ? 22.795 15.071 12.683 1.00 39.76 119 LYS U N 1
ATOM 695 C CA . LYS A 1 95 ? 23.077 16.493 12.726 1.00 49.74 119 LYS U CA 1
ATOM 696 C C . LYS A 1 95 ? 24.486 16.841 13.184 1.00 49.31 119 LYS U C 1
ATOM 697 O O . LYS A 1 95 ? 25.387 16.958 12.355 1.00 55.98 119 LYS U O 1
ATOM 699 N N . GLU A 1 96 ? 24.708 16.863 14.495 1.00 44.47 120 GLU U N 1
ATOM 700 C CA . GLU A 1 96 ? 25.998 17.338 15.009 1.00 60.24 120 GLU U CA 1
ATOM 701 C C . GLU A 1 96 ? 27.073 16.268 14.995 1.00 54.42 120 GLU U C 1
ATOM 702 O O . GLU A 1 96 ? 28.251 16.557 14.819 1.00 56.22 120 GLU U O 1
ATOM 708 N N . LYS A 1 97 ? 26.649 15.025 15.168 1.00 43.05 121 LYS U N 1
ATOM 709 C CA . LYS A 1 97 ? 27.577 13.910 15.181 1.00 45.15 121 LYS U CA 1
ATOM 710 C C . LYS A 1 97 ? 27.790 13.266 13.779 1.00 38.20 121 LYS U C 1
ATOM 711 O O . LYS A 1 97 ? 28.381 12.195 13.692 1.00 39.39 121 LYS U O 1
ATOM 717 N N . TRP A 1 98 ? 27.246 13.859 12.720 1.00 35.64 122 TRP U N 1
ATOM 718 C CA . TRP A 1 98 ? 27.463 13.318 11.376 1.00 33.87 122 TRP U CA 1
ATOM 719 C C . TRP A 1 98 ? 28.953 13.228 11.038 1.00 38.76 122 TRP U C 1
ATOM 720 O O . TRP A 1 98 ? 29.664 14.229 11.080 1.00 37.21 122 TRP U O 1
ATOM 731 N N . SER A 1 99 ? 29.390 12.041 10.647 1.00 34.88 123 SER U N 1
ATOM 732 C CA . SER A 1 99 ? 30.766 11.834 10.197 1.00 38.77 123 SER U CA 1
ATOM 733 C C . SER A 1 99 ? 30.738 11.516 8.724 1.00 34.49 123 SER U C 1
ATOM 734 O O . SER A 1 99 ? 29.821 10.799 8.246 1.00 33.92 123 SER U O 1
ATOM 737 N N . ALA A 1 100 ? 31.724 12.052 7.982 1.00 32.35 124 ALA U N 1
ATOM 738 C CA . ALA A 1 100 ? 31.824 11.764 6.544 1.00 37.09 124 ALA U CA 1
ATOM 739 C C . ALA A 1 100 ? 32.158 10.303 6.232 1.00 32.28 124 ALA U C 1
ATOM 740 O O . ALA A 1 100 ? 32.134 9.918 5.079 1.00 37.80 124 A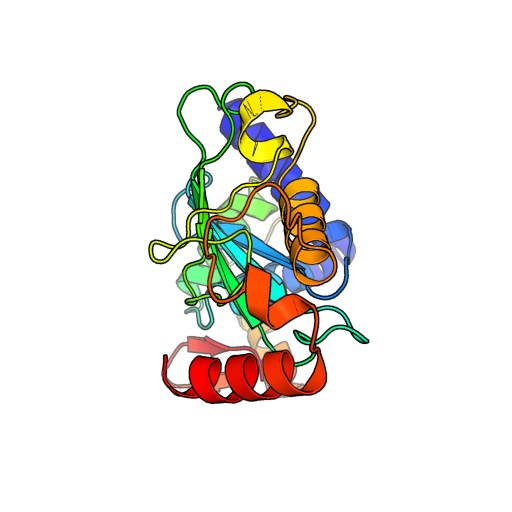LA U O 1
ATOM 742 N N . LEU A 1 101 ? 32.495 9.497 7.248 1.00 31.89 125 LEU U N 1
ATOM 743 C CA . LEU A 1 101 ? 32.664 8.045 7.052 1.00 31.12 125 LEU U CA 1
ATOM 744 C C . LEU A 1 101 ? 31.335 7.259 7.081 1.00 41.58 125 LEU U C 1
ATOM 745 O O . LEU A 1 101 ? 31.262 6.121 6.602 1.00 48.33 125 LEU U O 1
ATOM 750 N N . TYR A 1 102 ? 30.301 7.849 7.671 1.00 39.72 126 TYR U N 1
ATOM 751 C CA . TYR A 1 102 ? 29.003 7.174 7.762 1.00 38.74 126 TYR U CA 1
ATOM 752 C C . TYR A 1 102 ? 28.471 6.858 6.390 1.00 41.27 126 TYR U C 1
ATOM 753 O O . TYR A 1 102 ? 28.673 7.616 5.436 1.00 36.40 126 TYR U O 1
ATOM 762 N N . ASP A 1 103 ? 27.795 5.723 6.288 1.00 42.29 127 ASP U N 1
ATOM 763 C CA . ASP A 1 103 ? 27.164 5.362 5.037 1.00 38.91 127 ASP U CA 1
ATOM 764 C C . ASP A 1 103 ? 25.679 5.080 5.252 1.00 38.78 127 ASP U C 1
ATOM 765 O O . ASP A 1 103 ? 25.170 5.178 6.370 1.00 36.70 127 ASP U O 1
ATOM 770 N N . VAL A 1 104 ? 24.984 4.736 4.180 1.00 34.90 128 VAL U N 1
ATOM 771 C CA . VAL A 1 104 ? 23.556 4.444 4.276 1.00 33.33 128 VAL U CA 1
ATOM 772 C C . VAL A 1 104 ? 23.303 3.319 5.269 1.00 29.93 128 VAL U C 1
ATOM 773 O O . VAL A 1 104 ? 22.444 3.415 6.143 1.00 30.24 128 VAL U O 1
ATOM 777 N N . ARG A 1 105 ? 24.056 2.240 5.154 1.00 25.68 129 ARG U N 1
ATOM 778 C CA . ARG A 1 105 ? 23.842 1.130 6.074 1.00 26.01 129 ARG U CA 1
ATOM 779 C C . ARG A 1 105 ? 23.901 1.564 7.543 1.00 32.63 129 ARG U C 1
ATOM 780 O O . ARG A 1 105 ? 23.092 1.125 8.384 1.00 28.39 129 ARG U O 1
ATOM 788 N N . THR A 1 106 ? 24.868 2.431 7.858 1.00 36.39 130 THR U N 1
ATOM 789 C CA . THR A 1 106 ? 25.027 2.938 9.221 1.00 36.04 130 THR U CA 1
ATOM 790 C C . THR A 1 106 ? 23.808 3.715 9.648 1.00 28.05 130 THR U C 1
ATOM 791 O O . THR A 1 106 ? 23.326 3.589 10.792 1.00 31.00 130 THR U O 1
ATOM 795 N N . ILE A 1 107 ? 23.323 4.559 8.758 1.00 30.44 131 ILE U N 1
ATOM 796 C CA . ILE A 1 107 ? 22.164 5.369 9.077 1.00 29.89 131 ILE U CA 1
ATOM 797 C C . ILE A 1 107 ? 20.943 4.487 9.370 1.00 32.91 131 ILE U C 1
ATOM 798 O O . ILE A 1 107 ? 20.265 4.676 10.385 1.00 34.13 131 ILE U O 1
ATOM 803 N N . LEU A 1 108 ? 20.672 3.528 8.481 1.00 29.84 132 LEU U N 1
ATOM 804 C CA . LEU A 1 108 ? 19.537 2.603 8.684 1.00 27.65 132 LEU U CA 1
ATOM 805 C C . LEU A 1 108 ? 19.656 1.792 9.955 1.00 31.32 132 LEU U C 1
ATOM 806 O O . LEU A 1 108 ? 18.670 1.646 10.709 1.00 29.37 132 LEU U O 1
ATOM 811 N N . LEU A 1 109 ? 20.849 1.266 10.243 1.00 24.35 133 LEU U N 1
ATOM 812 C CA . LEU A 1 109 ? 20.984 0.513 11.506 1.00 27.98 133 LEU U CA 1
ATOM 813 C C . LEU A 1 109 ? 20.774 1.417 12.718 1.00 28.99 133 LEU U C 1
ATOM 814 O O . LEU A 1 109 ? 20.195 1.003 13.729 1.00 30.44 133 LEU U O 1
ATOM 819 N N . SER A 1 110 ? 21.248 2.666 12.632 1.00 33.16 134 SER U N 1
ATOM 820 C CA . SER A 1 110 ? 21.048 3.592 13.752 1.00 31.16 134 SER U CA 1
ATOM 821 C C . SER A 1 110 ? 19.582 3.949 13.989 1.00 29.70 134 SER U C 1
ATOM 822 O O . SER A 1 110 ? 19.165 4.058 15.151 1.00 30.34 134 SER U O 1
ATOM 825 N N . ILE A 1 111 ? 18.839 4.197 12.907 1.00 31.84 135 ILE U N 1
ATOM 826 C CA . ILE A 1 111 ? 17.406 4.448 13.037 1.00 27.77 135 ILE U CA 1
ATOM 827 C C . ILE A 1 111 ? 16.651 3.228 13.582 1.00 31.97 135 ILE U C 1
ATOM 828 O O . ILE A 1 111 ? 15.795 3.352 14.478 1.00 32.38 135 ILE U O 1
ATOM 833 N N . GLN A 1 112 ? 16.978 2.051 13.058 1.00 27.85 136 GLN U N 1
ATOM 834 C CA . GLN A 1 112 ? 16.367 0.832 13.562 1.00 32.51 136 GLN U CA 1
ATOM 835 C C . GLN A 1 112 ? 16.627 0.694 15.064 1.00 35.12 136 GLN U C 1
ATOM 836 O O . GLN A 1 112 ? 15.735 0.393 15.846 1.00 28.10 136 GLN U O 1
ATOM 842 N N . SER A 1 113 ? 17.853 0.962 15.479 1.00 30.10 137 SER U N 1
ATOM 843 C CA . SER A 1 113 ? 18.168 0.950 16.889 1.00 31.23 137 SER U CA 1
ATOM 844 C C . SER A 1 113 ? 17.410 2.004 17.713 1.00 25.78 137 SER U C 1
ATOM 845 O O . SER A 1 113 ? 16.951 1.718 18.829 1.00 31.67 137 SER U O 1
ATOM 848 N N . LEU A 1 114 ? 17.281 3.209 17.171 1.00 31.56 138 LEU U N 1
ATOM 849 C CA . LEU A 1 114 ? 16.475 4.264 17.778 1.00 34.51 138 LEU U CA 1
ATOM 850 C C . LEU A 1 114 ? 15.003 3.836 18.035 1.00 33.92 138 LEU U C 1
ATOM 851 O O . LEU A 1 114 ? 14.425 4.164 19.086 1.00 34.55 138 LEU U O 1
ATOM 856 N N . LEU A 1 115 ? 14.410 3.061 17.132 1.00 28.69 139 LEU U N 1
ATOM 857 C CA . LEU A 1 115 ? 13.061 2.500 17.427 1.00 30.39 139 LEU U CA 1
ATOM 858 C C . LEU A 1 115 ? 12.918 1.830 18.796 1.00 30.94 139 LEU U C 1
ATOM 859 O O . LEU A 1 115 ? 12.028 2.171 19.557 1.00 33.76 139 LEU U O 1
ATOM 864 N N . GLY A 1 116 ? 13.802 0.893 19.117 1.00 34.81 140 GLY U N 1
ATOM 865 C CA . GLY A 1 116 ? 13.721 0.198 20.385 1.00 37.95 140 GLY U CA 1
ATOM 866 C C . GLY A 1 116 ? 14.341 0.934 21.564 1.00 37.19 140 GLY U C 1
ATOM 867 O O . GLY A 1 116 ? 14.028 0.611 22.694 1.00 36.62 140 GLY U O 1
ATOM 868 N N . GLU A 1 117 ? 15.198 1.922 21.318 1.00 37.03 141 GLU U N 1
ATOM 869 C CA . GLU A 1 117 ? 15.790 2.700 22.425 1.00 32.11 141 GLU U CA 1
ATOM 870 C C . GLU A 1 117 ? 15.741 4.177 22.141 1.00 36.24 141 GLU U C 1
ATOM 871 O O . GLU A 1 117 ? 16.744 4.774 21.732 1.00 35.81 141 GLU U O 1
ATOM 877 N N . PRO A 1 118 ? 14.573 4.785 22.351 1.00 30.74 142 PRO U N 1
ATOM 878 C CA . PRO A 1 118 ? 14.417 6.215 22.090 1.00 36.10 142 PRO U CA 1
ATOM 879 C C . PRO A 1 118 ? 15.223 7.020 23.100 1.00 43.80 142 PRO U C 1
ATOM 880 O O . PRO A 1 118 ? 15.644 6.471 24.112 1.00 37.77 142 PRO U O 1
ATOM 884 N N . ASN A 1 119 ? 15.469 8.291 22.803 1.00 49.18 143 ASN U N 1
ATOM 885 C CA . ASN A 1 119 ? 16.035 9.198 23.793 1.00 50.77 143 ASN U CA 1
ATOM 886 C C . ASN A 1 119 ? 14.914 10.082 24.334 1.00 41.77 143 ASN U C 1
ATOM 887 O O . ASN A 1 119 ? 14.420 10.989 23.654 1.00 42.95 143 ASN U O 1
ATOM 892 N N . ILE A 1 120 ? 14.516 9.820 25.576 1.00 53.06 144 ILE U N 1
ATOM 893 C CA . ILE A 1 120 ? 13.332 10.446 26.141 1.00 59.70 144 ILE U CA 1
ATOM 894 C C . ILE A 1 120 ? 13.626 11.886 26.565 1.00 55.81 144 ILE U C 1
ATOM 895 O O . ILE A 1 120 ? 12.719 12.709 26.667 1.00 58.57 144 ILE U O 1
ATOM 900 N N . ASP A 1 121 ? 14.900 12.188 26.791 1.00 62.08 145 ASP U N 1
ATOM 901 C CA . ASP A 1 121 ? 15.301 13.548 27.147 1.00 66.58 145 ASP U CA 1
ATOM 902 C C . ASP A 1 121 ? 15.269 14.512 25.948 1.00 65.77 145 ASP U C 1
ATOM 903 O O . ASP A 1 121 ? 15.250 15.728 26.135 1.00 63.88 145 ASP U O 1
ATOM 905 N N . SER A 1 122 ? 15.232 13.976 24.725 1.00 56.34 146 SER U N 1
ATOM 906 C CA . SER A 1 122 ? 15.119 14.824 23.535 1.00 57.73 146 SER U CA 1
ATOM 907 C C . SER A 1 122 ? 13.926 14.459 22.633 1.00 59.86 146 SER U C 1
ATOM 908 O O . SER A 1 122 ? 14.114 14.073 21.473 1.00 64.58 146 SER U O 1
ATOM 910 N N . PRO A 1 123 ? 12.697 14.579 23.167 1.00 50.73 147 PRO U N 1
ATOM 911 C CA . PRO A 1 123 ? 11.455 14.230 22.454 1.00 55.28 147 PRO U CA 1
ATOM 912 C C . PRO A 1 123 ? 11.063 15.196 21.333 1.00 53.70 147 PRO U C 1
ATOM 913 O O . PRO A 1 123 ? 11.065 16.407 21.563 1.00 60.46 147 PRO U O 1
ATOM 917 N N . LEU A 1 124 ? 10.726 14.675 20.150 1.00 44.24 148 LEU U N 1
ATOM 918 C CA . LEU A 1 124 ? 9.912 15.416 19.194 1.00 37.80 148 LEU U CA 1
ATOM 919 C C . LEU A 1 124 ? 8.426 15.085 19.296 1.00 40.73 148 LEU U C 1
ATOM 920 O O . LEU A 1 124 ? 7.591 15.777 18.705 1.00 44.44 148 LEU U O 1
ATOM 925 N N . ASN A 1 125 ? 8.086 14.006 20.003 1.00 34.14 149 ASN U N 1
ATOM 926 C CA . ASN A 1 125 ? 6.682 13.690 20.236 1.00 40.01 149 ASN U CA 1
ATOM 927 C C . ASN A 1 125 ? 6.535 13.424 21.731 1.00 37.29 149 ASN U C 1
ATOM 928 O O . ASN A 1 125 ? 6.980 12.379 22.235 1.00 33.99 149 ASN U O 1
ATOM 933 N N . THR A 1 126 ? 5.877 14.343 22.433 1.00 39.07 150 THR U N 1
ATOM 934 C CA . THR A 1 126 ? 5.849 14.285 23.889 1.00 43.39 150 THR U CA 1
ATOM 935 C C . THR A 1 126 ? 4.859 13.241 24.355 1.00 32.38 150 THR U C 1
ATOM 936 O O . THR A 1 126 ? 5.071 12.592 25.375 1.00 36.84 150 THR U O 1
ATOM 940 N N A HIS A 1 127 ? 3.760 13.090 23.611 0.56 35.76 151 HIS U N 1
ATOM 941 N N B HIS A 1 127 ? 3.781 13.073 23.605 0.44 35.77 151 HIS U N 1
ATOM 942 C CA A HIS A 1 127 ? 2.776 12.051 23.906 0.56 32.40 151 HIS U CA 1
ATOM 943 C CA B HIS A 1 127 ? 2.802 12.064 23.949 0.44 32.45 151 HIS U CA 1
ATOM 944 C C A HIS A 1 127 ? 3.486 10.705 23.936 0.56 37.87 151 HIS U C 1
ATOM 945 C C B HIS A 1 127 ? 3.435 10.671 23.907 0.44 37.81 151 HIS U C 1
ATOM 946 O O A HIS A 1 127 ? 3.391 9.962 24.916 0.56 32.46 151 HIS U O 1
ATOM 947 O O B HIS A 1 127 ? 3.249 9.864 24.829 0.44 32.42 151 HIS U O 1
ATOM 960 N N . ALA A 1 128 ? 4.230 10.402 22.867 1.00 32.62 152 ALA U N 1
ATOM 961 C CA . ALA A 1 128 ? 4.924 9.134 22.777 1.00 25.42 152 ALA U CA 1
ATOM 962 C C . ALA A 1 128 ? 5.972 8.988 23.844 1.00 28.85 152 ALA U C 1
ATOM 963 O O . ALA A 1 128 ? 6.176 7.896 24.371 1.00 28.48 152 ALA U O 1
ATOM 965 N N . ALA A 1 129 ? 6.708 10.069 24.120 1.00 31.25 153 ALA U N 1
ATOM 966 C CA . ALA A 1 129 ? 7.720 10.039 25.162 1.00 34.16 153 ALA U CA 1
ATOM 967 C C . ALA A 1 129 ? 7.101 9.674 26.526 1.00 31.69 153 ALA U C 1
ATOM 968 O O . ALA A 1 129 ? 7.653 8.883 27.277 1.00 33.72 153 ALA U O 1
ATOM 970 N N . GLU A 1 130 ? 5.945 10.241 26.822 1.00 32.39 154 GLU U N 1
ATOM 971 C CA . GLU A 1 130 ? 5.306 9.991 28.127 1.00 38.11 154 GLU U CA 1
ATOM 972 C C . GLU A 1 130 ? 4.728 8.591 28.179 1.00 36.91 154 GLU U C 1
ATOM 973 O O . GLU A 1 130 ? 4.753 7.937 29.219 1.00 37.30 154 GLU U O 1
ATOM 979 N N . LEU A 1 131 ? 4.218 8.125 27.039 1.00 32.16 155 LEU U N 1
ATOM 980 C CA . LEU A 1 131 ? 3.579 6.811 26.996 1.00 24.82 155 LEU U CA 1
ATOM 981 C C . LEU A 1 131 ? 4.598 5.695 26.994 1.00 29.54 155 LEU U C 1
ATOM 982 O O . LEU A 1 131 ? 4.293 4.572 27.392 1.00 28.71 155 LEU U O 1
ATOM 987 N N . TRP A 1 132 ? 5.825 6.002 26.548 1.00 29.91 156 TRP U N 1
ATOM 988 C CA . TRP A 1 132 ? 6.863 4.988 26.414 1.00 29.42 156 TRP U CA 1
ATOM 989 C C . TRP A 1 132 ? 7.065 4.116 27.656 1.00 31.17 156 TRP U C 1
ATOM 990 O O . TRP A 1 132 ? 7.373 2.919 27.552 1.00 28.57 156 TRP U O 1
ATOM 1001 N N . LYS A 1 133 ? 6.906 4.699 28.841 1.00 33.98 157 LYS U N 1
ATOM 1002 C CA . LYS A 1 133 ? 7.220 3.949 30.069 1.00 38.61 157 LYS U CA 1
ATOM 1003 C C . LYS A 1 133 ? 6.231 2.830 30.338 1.00 36.39 157 LYS U C 1
ATOM 1004 O O . LYS A 1 133 ? 6.480 1.968 31.170 1.00 40.67 157 LYS U O 1
ATOM 1010 N N . ASN A 1 134 ? 5.142 2.812 29.571 1.00 33.51 158 ASN U N 1
ATOM 1011 C CA . ASN A 1 134 ? 4.097 1.816 29.715 1.00 31.68 158 ASN U CA 1
ATOM 1012 C C . ASN A 1 134 ? 4.005 1.048 28.418 1.00 27.07 158 ASN U C 1
ATOM 1013 O O . ASN A 1 134 ? 3.228 1.421 27.551 1.00 27.46 158 ASN U O 1
ATOM 1018 N N . PRO A 1 135 ? 4.824 -0.009 28.279 1.00 26.97 159 PRO U N 1
ATOM 1019 C CA . PRO A 1 135 ? 5.018 -0.680 26.979 1.00 26.78 159 PRO U CA 1
ATOM 1020 C C . PRO A 1 135 ? 3.770 -1.419 26.443 1.00 30.02 159 PRO U C 1
ATOM 1021 O O . PRO A 1 135 ? 3.644 -1.497 25.250 1.00 26.31 159 PRO U O 1
ATOM 1025 N N . THR A 1 136 ? 2.911 -1.981 27.285 1.00 26.81 160 THR U N 1
ATOM 1026 C CA . THR A 1 136 ? 1.715 -2.649 26.749 1.00 25.76 160 THR U CA 1
ATOM 1027 C C . THR A 1 136 ? 0.735 -1.586 26.181 1.00 25.90 160 THR U C 1
ATOM 1028 O O . THR A 1 136 ? 0.176 -1.761 25.071 1.00 28.58 160 THR U O 1
ATOM 1032 N N . ALA A 1 137 ? 0.579 -0.470 26.895 1.00 27.14 161 ALA U N 1
ATOM 1033 C CA . ALA A 1 137 ? -0.249 0.644 26.402 1.00 30.93 161 ALA U CA 1
ATOM 1034 C C . ALA A 1 137 ? 0.380 1.335 25.178 1.00 29.69 161 ALA U C 1
ATOM 1035 O O . ALA A 1 137 ? -0.321 1.687 24.201 1.00 29.00 161 ALA U O 1
ATOM 1037 N N . PHE A 1 138 ? 1.704 1.534 25.225 1.00 21.54 162 PHE U N 1
ATOM 1038 C CA . PHE A 1 138 ? 2.383 2.077 24.060 1.00 22.32 162 PHE U CA 1
ATOM 1039 C C . PHE A 1 138 ? 2.154 1.157 22.878 1.00 25.07 16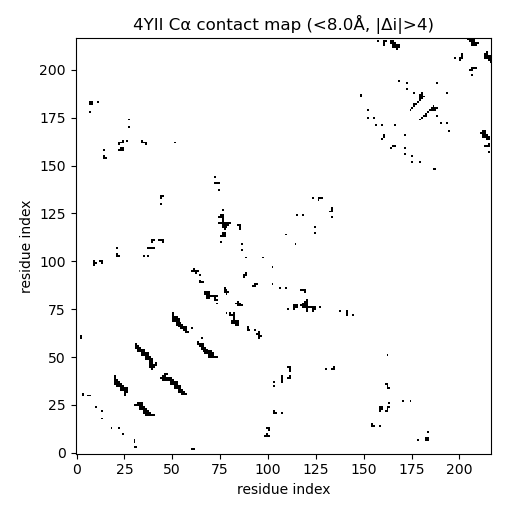2 PHE U C 1
ATOM 1040 O O . PHE A 1 138 ? 1.826 1.619 21.787 1.00 25.73 162 PHE U O 1
ATOM 1048 N N . LYS A 1 139 ? 2.341 -0.148 23.056 1.00 23.57 163 LYS U N 1
ATOM 1049 C CA . LYS A 1 139 ? 2.314 -1.024 21.881 1.00 27.52 163 LYS U CA 1
ATOM 1050 C C . LYS A 1 139 ? 0.898 -1.049 21.304 1.00 25.81 163 LYS U C 1
ATOM 1051 O O . LYS A 1 139 ? 0.731 -1.027 20.084 1.00 26.21 163 LYS U O 1
ATOM 1057 N N . LYS A 1 140 ? -0.093 -1.139 22.186 1.00 24.04 164 LYS U N 1
ATOM 1058 C CA . LYS A 1 140 ? -1.491 -1.143 21.719 1.00 24.65 164 LYS U CA 1
ATOM 1059 C C . LYS A 1 140 ? -1.819 0.125 20.937 1.00 28.65 164 LYS U C 1
ATOM 1060 O O . LYS A 1 140 ? -2.370 0.066 19.819 1.00 31.56 164 LYS U O 1
ATOM 1066 N N . TYR A 1 141 ? -1.502 1.283 21.516 1.00 28.10 165 TYR U N 1
ATOM 1067 C CA . TYR A 1 141 ? -1.721 2.532 20.788 1.00 25.76 165 TYR U CA 1
ATOM 1068 C C . TYR A 1 141 ? -0.944 2.618 19.435 1.00 27.45 165 TYR U C 1
ATOM 1069 O O . TYR A 1 141 ? -1.496 3.019 18.399 1.00 27.62 165 TYR U O 1
ATOM 1078 N N . LEU A 1 142 ? 0.348 2.294 19.466 1.00 24.56 166 LEU U N 1
ATOM 1079 C CA . LEU A 1 142 ? 1.192 2.235 18.249 1.00 21.71 166 LEU U CA 1
ATOM 1080 C C . LEU A 1 142 ? 0.531 1.349 17.156 1.00 29.98 166 LEU U C 1
ATOM 1081 O O . LEU A 1 142 ? 0.335 1.783 16.020 1.00 30.32 166 LEU U O 1
ATOM 1086 N N . GLN A 1 143 ? 0.145 0.126 17.517 1.00 26.13 167 GLN U N 1
ATOM 1087 C CA . GLN A 1 143 ? -0.338 -0.844 16.536 1.00 29.04 167 GLN U CA 1
ATOM 1088 C C . GLN A 1 143 ? -1.692 -0.417 16.003 1.00 31.69 167 GLN U C 1
ATOM 1089 O O . GLN A 1 143 ? -1.947 -0.459 14.784 1.00 29.02 167 GLN U O 1
ATOM 1095 N N . GLU A 1 144 ? -2.535 0.060 16.902 1.00 30.34 168 GLU U N 1
ATOM 1096 C CA . GLU A 1 144 ? -3.869 0.461 16.472 1.00 37.44 168 GLU U CA 1
ATOM 1097 C C . GLU A 1 144 ? -3.894 1.768 15.655 1.00 37.09 168 GLU U C 1
ATOM 1098 O O . GLU A 1 144 ? -4.789 1.946 14.836 1.00 50.11 168 GLU U O 1
ATOM 1104 N N . THR A 1 145 ? -2.930 2.672 15.862 1.00 32.58 169 THR U N 1
ATOM 1105 C CA . THR A 1 145 ? -2.827 3.889 15.033 1.00 31.50 169 THR U CA 1
ATOM 1106 C C . THR A 1 145 ? -1.901 3.801 13.793 1.00 38.37 169 THR U C 1
ATOM 1107 O O . THR A 1 145 ? -1.963 4.650 12.917 1.00 34.76 169 THR U O 1
ATOM 1111 N N . TYR A 1 146 ? -1.111 2.741 13.701 1.00 30.60 170 TYR U N 1
ATOM 1112 C CA . TYR A 1 146 ? -0.310 2.441 12.515 1.00 30.55 170 TYR U CA 1
ATOM 1113 C C . TYR A 1 146 ? -1.338 2.076 11.448 1.00 40.71 170 TYR U C 1
ATOM 1114 O O . TYR A 1 146 ? -1.275 2.530 10.332 1.00 46.64 170 TYR U O 1
ATOM 1123 N N . SER A 1 147 ? -2.277 1.234 11.859 1.00 50.90 171 SER U N 1
ATOM 1124 C CA . SER A 1 147 ? -3.442 0.831 11.075 1.00 53.91 171 SER U CA 1
ATOM 1125 C C . SER A 1 147 ? -4.368 2.005 10.638 1.00 56.56 171 SER U C 1
ATOM 1126 O O . SER A 1 147 ? -4.914 2.008 9.523 1.00 55.99 171 SER U O 1
ATOM 1129 N N . LYS A 1 148 ? -4.562 2.987 11.519 1.00 50.82 172 LYS U N 1
ATOM 1130 C CA . LYS A 1 148 ? -5.379 4.157 11.190 1.00 59.24 172 LYS U CA 1
ATOM 1131 C C . LYS A 1 148 ? -4.680 5.032 10.140 1.00 60.76 172 LYS U C 1
ATOM 1132 O O . LYS A 1 148 ? -5.278 5.437 9.136 1.00 73.17 172 LYS U O 1
ATOM 1134 N N . GLN A 1 149 ? -3.402 5.303 10.366 1.00 61.48 173 GLN U N 1
ATOM 1135 C CA . GLN A 1 149 ? -2.625 6.102 9.439 1.00 55.14 173 GLN U CA 1
ATOM 1136 C C . GLN A 1 149 ? -1.644 5.206 8.678 1.00 55.19 173 GLN U C 1
ATOM 1137 O O . GLN A 1 149 ? -1.736 5.069 7.461 1.00 58.34 173 GLN U O 1
ATOM 1143 N N . LYS B 2 15 ? 30.703 -15.181 -13.798 1.00 49.00 747 LYS A N 1
ATOM 1144 C CA . LYS B 2 15 ? 29.308 -14.990 -14.200 1.00 44.36 747 LYS A CA 1
ATOM 1145 C C . LYS B 2 15 ? 28.313 -15.368 -13.091 1.00 58.49 747 LYS A C 1
ATOM 1146 O O . LYS B 2 15 ? 27.240 -14.768 -12.975 1.00 54.42 747 LYS A O 1
ATOM 1148 N N . GLU B 2 16 ? 28.672 -16.367 -12.289 1.00 51.05 748 GLU A N 1
ATOM 1149 C CA . GLU B 2 16 ? 27.821 -16.845 -11.193 1.00 61.43 748 GLU A CA 1
ATOM 1150 C C . GLU B 2 16 ? 27.668 -15.771 -10.135 1.00 60.21 748 GLU A C 1
ATOM 1151 O O . GLU B 2 16 ? 26.533 -15.416 -9.743 1.00 56.83 748 GLU A O 1
ATOM 1157 N N . GLU B 2 17 ? 28.817 -15.254 -9.675 1.00 52.62 749 GLU A N 1
ATOM 1158 C CA . GLU B 2 17 ? 28.831 -14.165 -8.685 1.00 68.82 749 GLU A CA 1
ATOM 1159 C C . GLU B 2 17 ? 28.008 -12.976 -9.191 1.00 55.25 749 GLU A C 1
ATOM 1160 O O . GLU B 2 17 ? 27.354 -12.270 -8.406 1.00 42.99 749 GLU A O 1
ATOM 1162 N N . GLU B 2 18 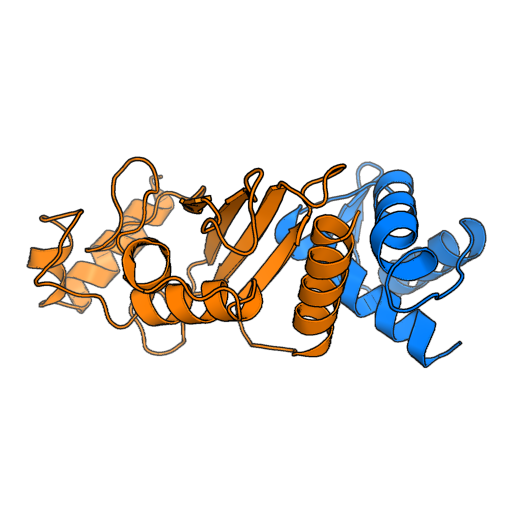? 28.058 -12.778 -10.508 1.00 49.57 750 GLU A N 1
ATOM 1163 C CA . GLU B 2 18 ? 27.249 -11.783 -11.202 1.00 53.92 750 GLU A CA 1
ATOM 1164 C C . GLU B 2 18 ? 25.745 -12.047 -11.057 1.00 46.94 750 GLU A C 1
ATOM 1165 O O . GLU B 2 18 ? 25.021 -11.189 -10.571 1.00 43.44 750 GLU A O 1
ATOM 1167 N N . LEU B 2 19 ? 25.271 -13.227 -11.457 1.00 46.29 751 LEU A N 1
ATOM 1168 C CA . LEU B 2 19 ? 23.821 -13.479 -11.478 1.00 46.19 751 LEU A CA 1
ATOM 1169 C C . LEU B 2 19 ? 23.166 -13.559 -10.072 1.00 38.86 751 LEU A C 1
ATOM 1170 O O . LEU B 2 19 ? 22.033 -13.069 -9.867 1.00 39.45 751 LEU A O 1
ATOM 1172 N N . LEU B 2 20 ? 23.896 -14.135 -9.110 1.00 49.22 752 LEU A N 1
ATOM 1173 C CA . LEU B 2 20 ? 23.493 -14.046 -7.707 1.00 47.54 752 LEU A CA 1
ATOM 1174 C C . LEU B 2 20 ? 23.540 -12.610 -7.206 1.00 43.74 752 LEU A C 1
ATOM 1175 O O . LEU B 2 20 ? 22.711 -12.214 -6.358 1.00 36.95 752 LEU A O 1
ATOM 1180 N N . LEU B 2 21 ? 24.510 -11.821 -7.694 1.00 33.30 753 LEU A N 1
ATOM 1181 C CA . LEU B 2 21 ? 24.561 -10.437 -7.233 1.00 34.40 753 LEU A CA 1
ATOM 1182 C C . LEU B 2 21 ? 23.323 -9.660 -7.737 1.00 28.44 753 LEU A C 1
ATOM 1183 O O . LEU B 2 21 ? 22.709 -8.869 -6.996 1.00 29.85 753 LEU A O 1
ATOM 1188 N N . PHE B 2 22 ? 23.011 -9.897 -9.004 1.00 28.98 754 PHE A N 1
ATOM 1189 C CA . PHE B 2 22 ? 21.842 -9.293 -9.651 1.00 29.37 754 PHE A CA 1
ATOM 1190 C C . PHE B 2 22 ? 20.631 -9.608 -8.789 1.00 29.19 754 PHE A C 1
ATOM 1191 O O . PHE B 2 22 ? 19.846 -8.697 -8.497 1.00 30.75 754 PHE A O 1
ATOM 1199 N N . TRP B 2 23 ? 20.457 -10.879 -8.395 1.00 28.61 755 TRP A N 1
ATOM 1200 C CA . TRP B 2 23 ? 19.289 -11.247 -7.571 1.00 31.65 755 TRP A CA 1
ATOM 1201 C C . TRP B 2 23 ? 19.242 -10.495 -6.236 1.00 29.50 755 TRP A C 1
ATOM 1202 O O . TRP B 2 23 ? 18.215 -9.993 -5.822 1.00 26.92 755 TRP A O 1
ATOM 1213 N N . THR B 2 24 ? 20.365 -10.389 -5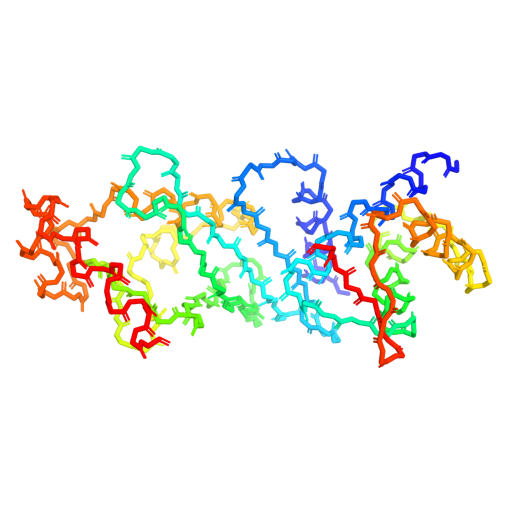.540 1.00 31.13 756 THR A N 1
ATOM 1214 C CA . THR B 2 24 ? 20.366 -9.500 -4.373 1.00 27.03 756 THR A CA 1
ATOM 1215 C C . THR B 2 24 ? 19.842 -8.056 -4.654 1.00 24.37 756 THR A C 1
ATOM 1216 O O . THR B 2 24 ? 19.002 -7.521 -3.906 1.00 27.38 756 THR A O 1
ATOM 1220 N N . TYR B 2 25 ? 20.353 -7.423 -5.713 1.00 23.13 757 TYR A N 1
ATOM 1221 C CA . TYR B 2 25 ? 19.912 -6.060 -6.033 1.00 25.35 757 TYR A CA 1
ATOM 1222 C C . TYR B 2 25 ? 18.419 -6.006 -6.445 1.00 25.36 757 TYR A C 1
ATOM 1223 O O . TYR B 2 25 ? 17.723 -5.071 -6.124 1.00 26.71 757 TYR A O 1
ATOM 1232 N N . ILE B 2 26 ? 17.982 -7.012 -7.174 1.00 25.40 758 ILE A N 1
ATOM 1233 C CA . ILE B 2 26 ? 16.579 -7.120 -7.620 1.00 25.44 758 ILE A CA 1
ATOM 1234 C C . ILE B 2 26 ? 15.649 -7.232 -6.409 1.00 26.09 758 ILE A C 1
ATOM 1235 O O . ILE B 2 26 ? 14.659 -6.473 -6.282 1.00 23.34 758 ILE A O 1
ATOM 1240 N N . GLN B 2 27 ? 15.971 -8.131 -5.482 1.00 25.97 759 GLN A N 1
ATOM 1241 C CA . GLN B 2 27 ? 15.228 -8.160 -4.215 1.00 24.40 759 GLN A CA 1
ATOM 1242 C C . GLN B 2 27 ? 15.171 -6.817 -3.475 1.00 28.22 759 GLN A C 1
ATOM 1243 O O . GLN B 2 27 ? 14.123 -6.462 -2.943 1.00 29.51 759 GLN A O 1
ATOM 1249 N N . ALA B 2 28 ? 16.284 -6.073 -3.406 1.00 26.05 760 ALA A N 1
ATOM 1250 C CA . ALA B 2 28 ? 16.210 -4.774 -2.719 1.00 30.76 760 ALA A CA 1
ATOM 1251 C C . ALA B 2 28 ? 15.386 -3.706 -3.460 1.00 24.06 760 ALA A C 1
ATOM 1252 O O . ALA B 2 28 ? 14.656 -2.919 -2.837 1.00 26.43 760 ALA A O 1
ATOM 1254 N N . MET B 2 29 ? 15.533 -3.685 -4.784 1.00 25.04 761 MET A N 1
ATOM 1255 C CA . MET B 2 29 ? 14.805 -2.774 -5.644 1.00 28.09 761 MET A CA 1
ATOM 1256 C C . MET B 2 29 ? 13.312 -2.998 -5.378 1.00 26.80 761 MET A C 1
ATOM 1257 O O . MET B 2 29 ? 12.518 -2.060 -5.250 1.00 26.23 761 MET A O 1
ATOM 1262 N N . LEU B 2 30 ? 12.917 -4.266 -5.349 1.00 30.58 762 LEU A N 1
ATOM 1263 C CA . LEU B 2 30 ? 11.497 -4.569 -5.207 1.00 30.31 762 LEU A CA 1
ATOM 1264 C C . LEU B 2 30 ? 10.985 -4.367 -3.788 1.00 35.65 762 LEU A C 1
ATOM 1265 O O . LEU B 2 30 ? 9.859 -3.952 -3.595 1.00 32.64 762 LEU A O 1
ATOM 1270 N N . THR B 2 31 ? 11.819 -4.657 -2.798 1.00 29.01 763 THR A N 1
ATOM 1271 C CA . THR B 2 31 ? 11.458 -4.408 -1.405 1.00 28.26 763 THR A CA 1
ATOM 1272 C C . THR B 2 31 ? 11.123 -2.950 -1.185 1.00 30.23 763 THR A C 1
ATOM 1273 O O . THR B 2 31 ? 10.149 -2.626 -0.495 1.00 30.06 763 THR A O 1
ATOM 1277 N N . ASN B 2 32 ? 11.978 -2.075 -1.696 1.00 26.87 764 ASN A N 1
ATOM 1278 C CA . ASN B 2 32 ? 11.806 -0.640 -1.497 1.00 26.10 764 ASN A CA 1
ATOM 1279 C C . ASN B 2 32 ? 10.834 0.073 -2.458 1.00 30.22 764 ASN A C 1
ATOM 1280 O O . ASN B 2 32 ? 10.173 1.029 -2.067 1.00 28.15 764 ASN A O 1
ATOM 1285 N N . LEU B 2 33 ? 10.818 -0.335 -3.713 1.00 28.44 765 LEU A N 1
ATOM 1286 C CA . LEU B 2 33 ? 9.992 0.338 -4.734 1.00 27.39 765 LEU A CA 1
ATOM 1287 C C . LEU B 2 33 ? 8.699 -0.382 -5.088 1.00 30.60 765 LEU A C 1
ATOM 1288 O O . LEU B 2 33 ? 7.900 0.106 -5.900 1.00 29.58 765 LEU A O 1
ATOM 1293 N N . GLU B 2 34 ? 8.549 -1.559 -4.500 1.00 27.77 766 GLU A N 1
ATOM 1294 C CA . GLU B 2 34 ? 7.354 -2.435 -4.481 1.00 36.79 766 GLU A CA 1
ATOM 1295 C C . GLU B 2 34 ? 6.946 -3.167 -5.791 1.00 37.07 766 GLU A C 1
ATOM 1296 O O . GLU B 2 34 ? 6.706 -4.381 -5.762 1.00 35.08 766 GLU A O 1
ATOM 1298 N N . SER B 2 35 ? 7.047 -2.510 -6.940 1.00 28.79 767 SER A N 1
ATOM 1299 C CA . SER B 2 35 ? 6.859 -3.206 -8.211 1.00 29.06 767 SER A CA 1
ATOM 1300 C C . SER B 2 35 ? 7.560 -2.431 -9.302 1.00 25.16 767 SER A C 1
ATOM 1301 O O . SER B 2 35 ? 7.584 -1.202 -9.281 1.00 26.74 767 SER A O 1
ATOM 1304 N N . LEU B 2 36 ? 8.067 -3.168 -10.270 1.00 27.23 768 LEU A N 1
ATOM 1305 C CA . LEU B 2 36 ? 8.853 -2.590 -11.352 1.00 25.85 768 LEU A CA 1
ATOM 1306 C C . LEU B 2 36 ? 8.633 -3.373 -12.621 1.00 22.02 768 LEU A C 1
ATOM 1307 O O . LEU B 2 36 ? 8.567 -4.596 -12.596 1.00 25.70 768 LEU A O 1
ATOM 1312 N N . SER B 2 37 ? 8.565 -2.661 -13.742 1.00 24.83 769 SER A N 1
ATOM 1313 C CA . SER B 2 37 ? 8.565 -3.277 -15.060 1.00 27.84 769 SER A CA 1
ATOM 1314 C C . SER B 2 37 ? 9.936 -3.829 -15.378 1.00 26.72 769 SER A C 1
ATOM 1315 O O . SER B 2 37 ? 10.945 -3.412 -14.754 1.00 24.86 769 SER A O 1
ATOM 1318 N N . LEU B 2 38 ? 9.982 -4.736 -16.348 1.00 23.84 770 LEU A N 1
ATOM 1319 C CA . LEU B 2 38 ? 11.261 -5.218 -16.892 1.00 26.93 770 LEU A CA 1
ATOM 1320 C C . LEU B 2 38 ? 12.218 -4.074 -17.244 1.00 29.58 770 LEU A C 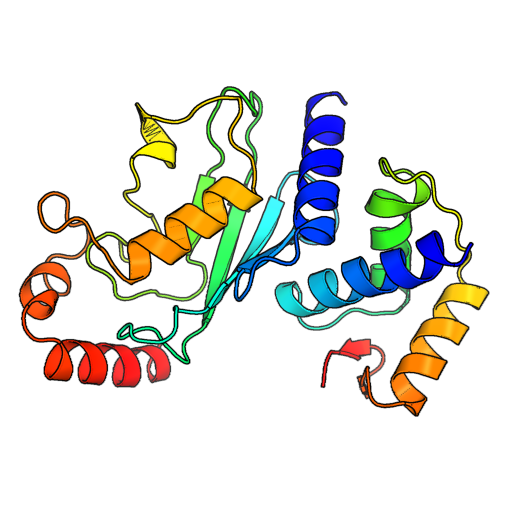1
ATOM 1321 O O . LEU B 2 38 ? 13.389 -4.112 -16.850 1.00 23.39 770 LEU A O 1
ATOM 1326 N N . ASP B 2 39 ? 11.729 -3.067 -17.981 1.00 25.03 771 ASP A N 1
ATOM 1327 C CA . ASP B 2 39 ? 12.530 -1.896 -18.355 1.00 27.40 771 ASP A CA 1
ATOM 1328 C C . ASP B 2 39 ? 13.148 -1.201 -17.159 1.00 25.05 771 ASP A C 1
ATOM 1329 O O . ASP B 2 39 ? 14.299 -0.814 -17.180 1.00 26.33 771 ASP A O 1
ATOM 1334 N N . ARG B 2 40 ? 12.350 -0.956 -16.127 1.00 22.69 772 ARG A N 1
ATOM 1335 C CA . ARG B 2 40 ? 12.923 -0.299 -14.952 1.00 24.62 772 ARG A CA 1
ATOM 1336 C C . ARG B 2 40 ? 13.993 -1.150 -14.227 1.00 27.17 772 ARG A C 1
ATOM 1337 O O . ARG B 2 40 ? 14.989 -0.612 -13.753 1.00 23.05 772 ARG A O 1
ATOM 1345 N N . ILE B 2 41 ? 13.752 -2.449 -14.095 1.00 23.42 773 ILE A N 1
ATOM 1346 C CA . ILE B 2 41 ? 14.744 -3.375 -13.490 1.00 22.41 773 ILE A CA 1
ATOM 1347 C C . ILE B 2 41 ? 16.024 -3.357 -14.314 1.00 24.26 773 ILE A C 1
ATOM 1348 O O . ILE B 2 41 ? 17.133 -3.141 -13.788 1.00 25.02 773 ILE A O 1
ATOM 1353 N N . TYR B 2 42 ? 15.869 -3.533 -15.619 1.00 24.09 774 TYR A N 1
ATOM 1354 C CA . TYR B 2 42 ? 16.998 -3.477 -16.538 1.00 24.54 774 TYR A CA 1
ATOM 1355 C C . TYR B 2 42 ? 17.821 -2.185 -16.359 1.00 29.83 774 TYR A C 1
ATOM 1356 O O . TYR B 2 42 ? 19.045 -2.218 -16.158 1.00 25.90 774 TYR A O 1
ATOM 1365 N N . ASN B 2 43 ? 17.148 -1.038 -16.410 1.00 27.09 775 ASN A N 1
ATOM 1366 C CA . ASN B 2 43 ? 17.870 0.225 -16.276 1.00 28.32 775 ASN A CA 1
ATOM 1367 C C . ASN B 2 43 ? 18.555 0.417 -14.916 1.00 29.09 775 ASN A C 1
ATOM 1368 O O . ASN B 2 43 ? 19.691 0.946 -14.826 1.00 25.33 775 ASN A O 1
ATOM 1373 N N . MET B 2 44 ? 17.888 -0.010 -13.839 1.00 25.82 776 MET A N 1
ATOM 1374 C CA . MET B 2 44 ? 18.561 0.062 -12.525 1.00 26.85 776 MET A CA 1
ATOM 1375 C C . MET B 2 44 ? 19.812 -0.850 -12.410 1.00 29.02 776 MET A C 1
ATOM 1376 O O . MET B 2 44 ? 20.858 -0.438 -11.866 1.00 27.86 776 MET A O 1
ATOM 1381 N N . LEU B 2 45 ? 19.721 -2.067 -12.929 1.00 27.16 777 LEU A N 1
ATOM 1382 C CA . LEU B 2 45 ? 20.906 -2.940 -12.972 1.00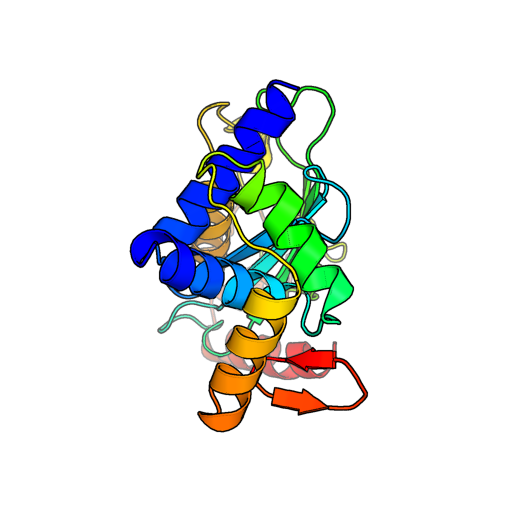 26.06 777 LEU A CA 1
ATOM 1383 C C . LEU B 2 45 ? 22.016 -2.335 -13.841 1.00 31.15 777 LEU A C 1
ATOM 1384 O O . LEU B 2 45 ? 23.198 -2.419 -13.509 1.00 31.00 777 LEU A O 1
ATOM 1389 N N . ARG B 2 46 ? 21.650 -1.715 -14.950 1.00 28.40 778 ARG A N 1
ATOM 1390 C CA . ARG B 2 46 ? 22.670 -1.080 -15.797 1.00 28.29 778 ARG A CA 1
ATOM 1391 C C . ARG B 2 46 ? 23.365 0.048 -15.054 1.00 32.20 778 ARG A C 1
ATOM 1392 O O . ARG B 2 46 ? 24.588 0.170 -15.106 1.00 35.82 778 ARG A O 1
ATOM 1400 N N . MET B 2 47 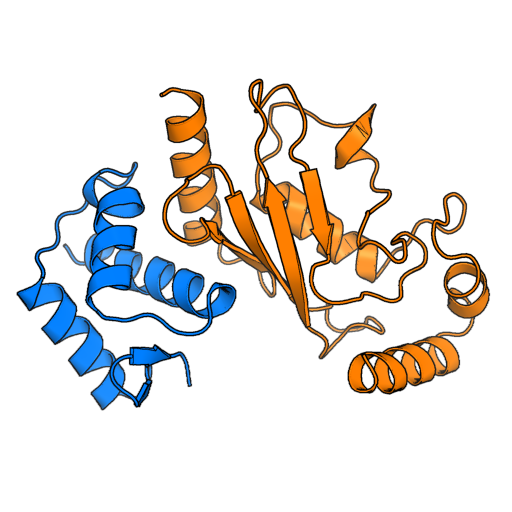? 22.586 0.881 -14.366 1.00 26.46 779 MET A N 1
ATOM 1401 C CA . MET B 2 47 ? 23.175 2.025 -13.703 1.00 31.30 779 MET A CA 1
ATOM 1402 C C . MET B 2 47 ? 23.970 1.660 -12.454 1.00 33.68 779 MET A C 1
ATOM 1403 O O . MET B 2 47 ? 24.927 2.336 -12.141 1.00 34.20 779 MET A O 1
ATOM 1408 N N . PHE B 2 48 ? 23.493 0.676 -11.686 1.00 29.07 780 PHE A N 1
ATOM 1409 C CA . PHE B 2 48 ? 24.076 0.352 -10.368 1.00 35.99 780 PHE A CA 1
ATOM 1410 C C . PHE B 2 48 ? 24.918 -0.921 -10.288 1.00 31.84 780 PHE A C 1
ATOM 1411 O O . PHE B 2 48 ? 25.644 -1.147 -9.317 1.00 38.66 780 PHE A O 1
ATOM 1419 N N . VAL B 2 49 ? 24.892 -1.707 -11.348 1.00 38.55 781 VAL A N 1
ATOM 1420 C CA . VAL B 2 49 ? 25.628 -2.970 -11.363 1.00 37.02 781 VAL A CA 1
ATOM 1421 C C . VAL B 2 49 ? 26.545 -3.059 -12.590 1.00 42.42 781 VAL A C 1
ATOM 1422 O O . VAL B 2 49 ? 27.751 -3.284 -12.446 1.00 38.28 781 VAL A O 1
ATOM 1426 N N . VAL B 2 50 ? 25.975 -2.947 -13.793 1.00 33.46 782 VAL A N 1
ATOM 1427 C CA . VAL B 2 50 ? 26.768 -2.993 -15.030 1.00 37.53 782 VAL A CA 1
ATOM 1428 C C . VAL B 2 50 ? 27.808 -1.860 -15.129 1.00 42.25 782 VAL A C 1
ATOM 1429 O O . VAL B 2 50 ? 28.976 -2.109 -15.447 1.00 39.76 782 VAL A O 1
ATOM 1433 N N . THR B 2 51 ? 27.379 -0.622 -14.889 1.00 46.36 783 THR A N 1
ATOM 1434 C CA . THR B 2 51 ? 28.302 0.518 -14.799 1.00 44.05 783 THR A CA 1
ATOM 1435 C C . THR B 2 51 ? 28.640 0.887 -13.347 1.00 45.45 783 THR A C 1
ATOM 1436 O O . THR B 2 51 ? 29.298 1.891 -13.089 1.00 52.06 783 THR A O 1
ATOM 1440 N N . GLY B 2 52 ? 28.149 0.079 -12.415 1.00 36.43 784 GLY A N 1
ATOM 1441 C CA . GLY B 2 52 ? 28.403 0.248 -10.997 1.00 46.75 784 GLY A CA 1
ATOM 1442 C C . GLY B 2 52 ? 29.708 -0.420 -10.627 1.00 39.45 784 GLY A C 1
ATOM 1443 O O . GLY B 2 52 ? 30.377 -0.963 -11.493 1.00 38.04 784 GLY A O 1
ATOM 1444 N N . PRO B 2 53 ? 30.078 -0.372 -9.339 1.00 37.53 785 PRO A N 1
ATOM 1445 C CA . PRO B 2 53 ? 31.406 -0.869 -8.909 1.00 38.62 785 PRO A CA 1
ATOM 1446 C C . PRO B 2 53 ? 31.678 -2.339 -9.264 1.00 42.55 785 PRO A C 1
ATOM 1447 O O . PRO B 2 53 ? 32.843 -2.745 -9.418 1.00 39.18 785 PRO A O 1
ATOM 1451 N N . ALA B 2 54 ? 30.617 -3.128 -9.408 1.00 39.93 786 ALA A N 1
ATOM 1452 C CA . ALA B 2 54 ? 30.754 -4.540 -9.778 1.00 34.88 786 ALA A CA 1
ATOM 1453 C C . ALA B 2 54 ? 31.248 -4.754 -11.211 1.00 41.86 786 ALA A C 1
ATOM 1454 O O . ALA B 2 54 ? 31.869 -5.771 -11.494 1.00 36.08 786 ALA A O 1
ATOM 1456 N N . LEU B 2 55 ? 30.952 -3.811 -12.103 1.00 39.65 787 LEU A N 1
ATOM 1457 C CA . LEU B 2 55 ? 31.332 -3.942 -13.502 1.00 45.25 787 LEU A CA 1
ATOM 1458 C C . LEU B 2 55 ? 30.841 -5.282 -14.087 1.00 46.35 787 LEU A C 1
ATOM 1459 O O . LEU B 2 55 ? 31.598 -5.999 -14.756 1.00 44.64 787 LEU A O 1
ATOM 1464 N N . ALA B 2 56 ? 29.578 -5.620 -13.819 1.00 36.49 788 ALA A N 1
ATOM 1465 C CA . ALA B 2 56 ? 28.993 -6.903 -14.229 1.00 40.58 788 ALA A CA 1
ATOM 1466 C C . ALA B 2 56 ? 28.041 -6.758 -15.418 1.00 52.03 788 ALA A C 1
ATOM 1467 O O . ALA B 2 56 ? 27.073 -5.992 -15.349 1.00 52.87 788 ALA A O 1
ATOM 1469 N N . GLU B 2 57 ? 28.262 -7.554 -16.461 1.00 41.28 789 GLU A N 1
ATOM 1470 C CA . GLU B 2 57 ? 27.489 -7.437 -17.700 1.00 39.25 789 GLU A CA 1
ATOM 1471 C C . GLU B 2 57 ? 26.164 -8.211 -17.706 1.00 43.58 789 GLU A C 1
ATOM 1472 O O . GLU B 2 57 ? 26.074 -9.337 -17.229 1.00 44.99 789 GLU A O 1
ATOM 1474 N N . ILE B 2 58 ? 25.132 -7.578 -18.256 1.00 39.62 790 ILE A N 1
ATOM 1475 C CA . ILE B 2 58 ? 23.870 -8.258 -18.540 1.00 45.74 790 ILE A CA 1
ATOM 1476 C C . ILE B 2 58 ? 23.176 -7.566 -19.701 1.00 37.29 790 ILE A C 1
ATOM 1477 O O . ILE B 2 58 ? 23.303 -6.340 -19.885 1.00 41.43 790 ILE A O 1
ATOM 1482 N N . ASP B 2 59 ? 22.467 -8.366 -20.491 1.00 36.39 791 ASP A N 1
ATOM 1483 C CA . ASP B 2 59 ? 21.667 -7.841 -21.585 1.00 35.67 791 ASP A CA 1
ATOM 1484 C C . ASP B 2 59 ? 20.216 -8.249 -21.364 1.00 38.12 791 ASP A C 1
ATOM 1485 O O . ASP B 2 59 ? 19.891 -9.133 -20.540 1.00 36.87 791 ASP A O 1
ATOM 1490 N N . LEU B 2 60 ? 19.334 -7.581 -22.089 1.00 34.05 792 LEU A N 1
ATOM 1491 C CA . LEU B 2 60 ? 17.924 -7.602 -21.736 1.00 27.95 792 LEU A CA 1
ATOM 1492 C C . LEU B 2 60 ? 17.341 -8.998 -21.823 1.00 36.11 792 LEU A C 1
ATOM 1493 O O . LEU B 2 60 ? 16.608 -9.406 -20.957 1.00 35.03 792 LEU A O 1
ATOM 1498 N N . GLN B 2 61 ? 17.674 -9.738 -22.876 1.00 39.50 793 GLN A N 1
ATOM 1499 C CA . GLN B 2 61 ? 17.088 -11.063 -23.071 1.00 42.82 793 GLN A CA 1
ATOM 1500 C C . GLN B 2 61 ? 17.425 -11.989 -21.909 1.00 35.66 793 GLN A C 1
ATOM 1501 O O . GLN B 2 61 ? 16.570 -12.692 -21.378 1.00 42.73 793 GLN A O 1
ATOM 1507 N N . GLU B 2 62 ? 18.693 -11.966 -21.519 1.00 45.27 794 GLU A N 1
ATOM 1508 C CA . GLU B 2 62 ? 19.163 -12.758 -20.391 1.00 43.12 794 GLU A CA 1
ATOM 1509 C C . GLU B 2 62 ? 18.410 -12.377 -19.122 1.00 34.05 794 GLU A C 1
ATOM 1510 O O . GLU B 2 62 ? 17.989 -13.233 -18.330 1.00 36.71 794 GLU A O 1
ATOM 1516 N N . LEU B 2 63 ? 18.247 -11.078 -18.908 1.00 35.65 795 LEU A N 1
ATOM 1517 C CA . LEU B 2 63 ? 17.551 -10.619 -17.720 1.00 27.59 795 LEU A CA 1
ATOM 1518 C C . LEU B 2 63 ? 16.101 -11.131 -17.737 1.00 28.66 795 LEU A C 1
ATOM 1519 O O . LEU B 2 63 ? 15.570 -11.596 -16.717 1.00 30.71 795 LEU A O 1
ATOM 1524 N N . GLN B 2 64 ? 15.449 -11.027 -18.892 1.00 35.35 796 GLN A N 1
ATOM 1525 C CA . GLN B 2 64 ? 14.050 -11.419 -18.933 1.00 33.42 796 GLN A CA 1
ATOM 1526 C C . GLN B 2 64 ? 13.932 -12.919 -18.648 1.00 33.82 796 GLN A C 1
ATOM 1527 O O . GLN B 2 64 ? 13.129 -13.317 -17.831 1.00 39.68 796 GLN A O 1
ATOM 1533 N N . GLY B 2 65 ? 14.783 -13.722 -19.281 1.00 40.18 797 GLY A N 1
ATOM 1534 C CA . GLY B 2 65 ? 14.823 -15.146 -18.996 1.00 42.21 797 GLY A CA 1
ATOM 1535 C C . GLY B 2 65 ? 15.027 -15.460 -17.527 1.00 39.61 797 GLY A C 1
ATOM 1536 O O . GLY B 2 65 ? 14.372 -16.334 -16.955 1.00 42.94 797 GLY A O 1
ATOM 1537 N N . TYR B 2 66 ? 15.954 -14.735 -16.912 1.00 39.31 798 TYR A N 1
ATOM 1538 C CA . TYR B 2 66 ? 16.219 -14.841 -15.480 1.00 39.05 798 TYR A CA 1
ATOM 1539 C C . TYR B 2 66 ? 15.010 -14.517 -14.581 1.00 41.92 798 TYR A C 1
ATOM 1540 O O . TYR B 2 66 ? 14.696 -15.269 -13.646 1.00 39.86 798 TYR A O 1
ATOM 1549 N N . LEU B 2 67 ? 14.318 -13.407 -14.856 1.00 35.26 799 LEU A N 1
ATOM 1550 C CA . LEU B 2 67 ? 13.175 -13.027 -14.028 1.00 36.32 799 LEU A CA 1
ATOM 1551 C C . LEU B 2 67 ? 12.053 -14.048 -14.231 1.00 34.62 799 LEU A C 1
ATOM 1552 O O . LEU B 2 67 ? 11.330 -14.354 -13.304 1.00 35.02 799 LEU A O 1
ATOM 1557 N N . GLN B 2 68 ? 11.969 -14.582 -15.450 1.00 45.91 800 GLN A N 1
ATOM 1558 C CA . GLN B 2 68 ? 10.949 -15.585 -15.781 1.00 51.30 800 GLN A CA 1
ATOM 1559 C C . GLN B 2 68 ? 11.198 -16.894 -15.035 1.00 45.57 800 GLN A C 1
ATOM 1560 O O . GLN B 2 68 ? 10.260 -17.507 -14.524 1.00 49.72 800 GLN A O 1
ATOM 1566 N N . LYS B 2 69 ? 12.462 -17.306 -14.955 1.00 49.47 801 LYS A N 1
ATOM 1567 C CA . LYS B 2 69 ? 12.802 -18.458 -14.134 1.00 51.43 801 LYS A CA 1
ATOM 1568 C C . LYS B 2 69 ? 12.473 -18.180 -12.671 1.00 50.46 801 LYS A C 1
ATOM 1569 O O . LYS B 2 69 ? 11.953 -19.056 -11.996 1.00 49.27 801 LYS A O 1
ATOM 1571 N N . LYS B 2 70 ? 12.749 -16.969 -12.178 1.00 42.73 802 LYS A N 1
ATOM 1572 C CA . LYS B 2 70 ? 12.323 -16.618 -10.821 1.00 45.16 802 LYS A CA 1
ATOM 1573 C C . LYS B 2 70 ? 10.797 -16.681 -10.620 1.00 46.59 802 LYS A C 1
ATOM 1574 O O . LYS B 2 70 ? 10.330 -17.083 -9.571 1.00 41.69 802 LYS A O 1
ATOM 1580 N N . VAL B 2 71 ? 10.025 -16.287 -11.624 1.00 45.01 803 VAL A N 1
ATOM 1581 C CA . VAL B 2 71 ? 8.570 -16.353 -11.484 1.00 43.35 803 VAL A CA 1
ATOM 1582 C C . VAL B 2 71 ? 8.072 -17.810 -11.510 1.00 46.40 803 VAL A C 1
ATOM 1583 O O . VAL B 2 71 ? 7.167 -18.162 -10.761 1.00 53.72 803 VAL A O 1
ATOM 1587 N N . ARG B 2 72 ? 8.694 -18.649 -12.339 1.00 53.69 804 ARG A N 1
ATOM 1588 C CA . ARG B 2 72 ? 8.352 -20.074 -12.387 1.00 57.67 804 ARG A CA 1
ATOM 1589 C C . ARG B 2 72 ? 8.535 -20.731 -11.026 1.00 61.30 804 ARG A C 1
ATOM 1590 O O . ARG B 2 72 ? 7.723 -21.555 -10.609 1.00 61.39 804 ARG A O 1
ATOM 1592 N N . ASP B 2 73 ? 9.609 -20.346 -10.346 1.00 59.49 805 ASP A N 1
ATOM 1593 C CA . ASP B 2 73 ? 10.019 -20.933 -9.078 1.00 58.13 805 ASP A CA 1
ATOM 1594 C C . ASP B 2 73 ? 9.409 -20.199 -7.888 1.00 62.24 805 ASP A C 1
ATOM 1595 O O . ASP B 2 73 ? 9.761 -20.449 -6.724 1.00 52.07 805 ASP A O 1
ATOM 1600 N N . GLN B 2 74 ? 8.516 -19.266 -8.217 1.00 56.26 806 GLN A N 1
ATOM 1601 C CA . GLN B 2 74 ? 7.744 -18.497 -7.253 1.00 49.33 806 GLN A CA 1
ATOM 1602 C C . GLN B 2 74 ? 8.599 -17.674 -6.307 1.00 44.61 806 GLN A C 1
ATOM 1603 O O . GLN B 2 74 ? 8.172 -17.358 -5.208 1.00 51.23 806 GLN A O 1
ATOM 1609 N N . GLN B 2 75 ? 9.789 -17.291 -6.766 1.00 52.05 807 GLN A N 1
ATOM 1610 C CA . GLN B 2 75 ? 10.599 -16.323 -6.028 1.00 52.24 807 GLN A CA 1
ATOM 1611 C C . GLN B 2 75 ? 10.182 -14.899 -6.402 1.00 42.73 807 GLN A C 1
ATOM 1612 O O . GLN B 2 75 ? 10.459 -13.934 -5.666 1.00 34.59 807 GLN A O 1
ATOM 1618 N N . LEU B 2 76 ? 9.470 -14.798 -7.528 1.00 43.31 808 LEU A N 1
ATOM 1619 C CA . LEU B 2 76 ? 8.907 -13.537 -8.017 1.00 42.81 808 LEU A CA 1
ATOM 1620 C C . LEU B 2 76 ? 7.475 -13.731 -8.528 1.00 43.23 808 LEU A C 1
ATOM 1621 O O . LEU B 2 76 ? 7.124 -14.814 -8.992 1.00 41.08 808 LEU A O 1
ATOM 1626 N N . VAL B 2 77 ? 6.671 -12.671 -8.445 1.00 32.65 809 VAL A N 1
ATOM 1627 C CA . VAL B 2 77 ? 5.348 -12.628 -9.065 1.00 38.11 809 VAL A CA 1
ATOM 1628 C C . VAL B 2 77 ? 5.328 -11.662 -10.258 1.00 43.10 809 VAL A C 1
ATOM 1629 O O . VAL B 2 77 ? 5.910 -10.580 -10.193 1.00 36.07 809 VAL A O 1
ATOM 1633 N N . TYR B 2 78 ? 4.684 -12.068 -11.351 1.00 35.72 810 TYR A N 1
ATOM 1634 C CA . TYR B 2 78 ? 4.491 -11.189 -12.502 1.00 35.32 810 TYR A CA 1
ATOM 1635 C C . TYR B 2 78 ? 3.014 -10.976 -12.739 1.00 40.81 810 TYR A C 1
ATOM 1636 O O . TYR B 2 78 ? 2.284 -11.925 -13.035 1.00 39.14 810 TYR A O 1
ATOM 1645 N N . SER B 2 79 ? 2.563 -9.741 -12.573 1.00 35.36 811 SER A N 1
ATOM 1646 C CA . SER B 2 79 ? 1.128 -9.462 -12.762 1.00 36.83 811 SER A CA 1
ATOM 1647 C C . SER B 2 79 ? 0.908 -8.019 -13.150 1.00 33.01 811 SER A C 1
ATOM 1648 O O . SER B 2 79 ? 1.671 -7.148 -12.744 1.00 33.57 811 SER A O 1
ATOM 1651 N N . ALA B 2 80 ? -0.119 -7.763 -13.953 1.00 36.52 812 ALA A N 1
ATOM 1652 C CA . ALA B 2 80 ? -0.354 -6.431 -14.502 1.00 34.14 812 ALA A CA 1
ATOM 1653 C C . ALA B 2 80 ? 0.900 -5.808 -15.138 1.00 27.81 812 ALA A C 1
ATOM 1654 O O . ALA B 2 80 ? 1.141 -4.603 -14.977 1.00 29.07 812 ALA A O 1
ATOM 1656 N N . GLY B 2 81 ? 1.674 -6.633 -15.854 1.00 30.72 813 GLY A N 1
ATOM 1657 C CA . GLY B 2 81 ? 2.777 -6.172 -16.669 1.00 28.56 813 GLY A CA 1
ATOM 1658 C C . GLY B 2 81 ? 4.051 -5.857 -15.879 1.00 30.30 813 GLY A C 1
ATOM 1659 O O . GLY B 2 81 ? 4.998 -5.327 -16.456 1.00 30.01 813 GLY A O 1
ATOM 1660 N N . VAL B 2 82 ? 4.060 -6.154 -14.576 1.00 29.81 814 VAL A N 1
ATOM 1661 C CA . VAL B 2 82 ? 5.187 -5.790 -13.720 1.00 28.45 814 VAL A CA 1
ATOM 1662 C C . VAL B 2 82 ? 5.580 -6.914 -12.765 1.00 28.91 814 VAL A C 1
ATOM 1663 O O . VAL B 2 82 ? 4.795 -7.818 -12.494 1.00 29.30 814 VAL A O 1
ATOM 1667 N N . TYR B 2 83 ? 6.787 -6.801 -12.200 1.00 28.28 815 TYR A N 1
ATOM 1668 C CA . TYR B 2 83 ? 7.312 -7.766 -11.218 1.00 27.63 815 TYR A CA 1
ATOM 1669 C C . TYR B 2 83 ? 7.185 -7.290 -9.793 1.00 29.26 815 TYR A C 1
ATOM 1670 O O . TYR B 2 83 ? 7.264 -6.091 -9.518 1.00 26.92 815 TYR A O 1
ATOM 1679 N N . ARG B 2 84 ? 6.983 -8.253 -8.884 1.00 27.07 816 ARG A N 1
ATOM 1680 C CA . ARG B 2 84 ? 6.794 -8.009 -7.482 1.00 28.88 816 ARG A CA 1
ATOM 1681 C C . ARG B 2 84 ? 7.356 -9.187 -6.701 1.00 30.63 816 ARG A C 1
ATOM 1682 O O . ARG B 2 84 ? 7.508 -10.284 -7.237 1.00 32.43 816 ARG A O 1
ATOM 1690 N N . LEU B 2 85 ? 7.660 -8.943 -5.441 1.00 32.17 817 LEU A N 1
ATOM 1691 C CA . LEU B 2 85 ? 8.037 -10.012 -4.530 1.00 36.29 817 LEU A CA 1
ATOM 1692 C C . LEU B 2 85 ? 6.743 -10.676 -4.053 1.00 40.36 817 LEU A C 1
ATOM 1693 O O . LEU B 2 85 ? 5.705 -10.022 -3.935 1.00 36.99 817 LEU A O 1
ATOM 1698 N N . PRO B 2 86 ? 6.780 -11.988 -3.840 1.00 36.41 818 PRO A N 1
ATOM 1699 C CA . PRO B 2 86 ? 5.576 -12.618 -3.282 1.00 47.12 818 PRO A CA 1
ATOM 1700 C C . PRO B 2 86 ? 5.374 -12.173 -1.839 1.00 40.51 818 PRO A C 1
ATOM 1701 O O . PRO B 2 86 ? 4.280 -11.677 -1.522 1.00 57.07 818 PRO A O 1
#

B-factor: mean 39.09, std 11.45, range [21.14, 82.76]

Sequence (217 aa):
GPVGKRLQQELMTLMMSGDKGISAFPESDNLFKWVGTIHGAAGTVYEDLRYKLSLEFPSGYPYNAPTVKFLTPCYHPNVDTQGNICLDILKEKWSALYDVRTILLSIQSLLGEPNIDSPLNTHHAAELWKNPTAFKKYLQETYSKQKEEELLLFWTYIQAMLTNLESLSLDRIYNMLRMFVVTGPALAEIDLQELQGYLQKKVRDQQLVYSAGVYRLP

Solvent-accessible surface area: 10898 Å² total; per-residue (Å²): 93,109,38,10,133,54,0,25,71,8,0,46,67,10,16,126,44,71,35,89,29,16,16,0,0,0,58,46,73,65,23,86,59,0,13,0,0,0,72,10,44,93,78,36,20,0,48,128,17,97,1,41,0,8,0,58,12,47,110,39,3,16,168,79,30,4,60,9,76,8,100,30,67,12,22,0,0,0,3,41,133,139,6,56,21,54,22,51,13,26,71,144,115,32,37,32,166,58,26,0,71,39,0,0,54,31,0,27,76,17,3,22,146,20,73,77,101,35,50,76,33,91,99,0,11,123,37,58,157,72,78,120,46,0,59,126,100,2,67,104,29,61,94,88,109,124,145,84,23,35,115,15,6,30,47,0,0,69,9,0,4,44,5,32,59,30,1,33,33,100,109,0,58,67,6,0,96,74,4,0,28,90,2,58,32,141,12,88,19,82,76,156,107,0,72,36,53,0,99,51,22,47,79,95,146,77,2,61,115,48,99,44,35,7,81,58,119

Organism: Homo sapiens (NCBI:txid9606)

Secondary structure (DSSP, 8-state):
-HHHHHHHHHHHHHHHHHH--B-HHHHHHHHIIIIISSTT-----HHHHHHHHHHHHHTTSSEEETTEEE--/-HHHHHHHHHHHHHHHH--TTEEEEE-SS-TTEEEEEEEBPTTSTTBT-EEEEEEE--TTTTTSPPEEEESS----TTB-TTSBB--GGGTTT--TT--HHHHHHHHHHHHHS--TTS-S-HHHHHHTT-HHHHHHHHHHHHHH-

Foldseek 3Di:
DVVLVVLVVLQVCQVPVPDPQKDKAADPDDSFKMKIKGQADPPALRHPPMWIKIWGHDVVPPNQAIFIFTPQQALAFQAARRRHGDACCRPVVPDSVDGPVNVRVRVSVCRRPPDLVRGNHVVRSVCVVPSVVSSVVRVVVSVVD/DVCQLVVLVVVVVVCCVVVVKAALVVSVVVCCVPPCPHPPVHDDDSVRVVVSVVVCVVVQCWPADPRIIGGD

Radius of gyration: 18.6 Å; Cα contacts (8 Å, |Δi|>4): 332; chains: 2; bounding box: 38×40×53 Å

InterPro domains:
  IPR014786 Anaphase-promoting complex subunit 2, C-terminal [PF08672] (757-817)
  IPR014786 Anaphase-promoting complex subunit 2, C-terminal [SM01013] (757-817)
  IPR016158 Cullin homology domain [PS50069] (502-700)
  IPR016158 Cullin homology domain [SM00182] (500-648)
  IPR036317 Cullin homology domain superfamily [SSF75632] (479-718)
  IPR036388 Winged helix-like DNA-binding domain superfamily [G3DSA:1.10.10.10] (733-822)
  IPR036390 Winged helix DNA-binding domain superfamily [SSF46785] (746-818)
  IPR044554 Anaphase-promoting complex subunit 2 [PTHR45957] (18-819)
  IPR057975 Anaphase-promoting complex subunit 2, TPR repeats [PF25773] (322-431)
  IPR059120 Cullin-like, alpha+beta domain [PF26557] (595-709)